Protein AF-A0A6G0U0J3-F1 (afdb_monomer)

Radius of gyration: 46.32 Å; Cα contacts (8 Å, |Δi|>4): 118; chains: 1; bounding box: 105×73×141 Å

Solvent-accessible surface area (backbone atoms only — not comparable to full-atom values): 22541 Å² total; per-residue (Å²): 140,78,89,81,88,86,87,84,87,83,84,86,85,82,89,85,90,82,85,86,84,88,80,85,87,85,86,87,84,91,86,87,91,78,81,90,76,90,82,83,84,81,92,82,80,89,80,92,79,91,78,83,87,82,86,77,84,84,79,85,79,87,84,87,83,87,88,89,84,92,78,94,76,87,89,78,84,74,81,88,76,68,45,64,87,76,46,67,78,69,83,52,67,70,66,53,54,67,34,65,74,31,44,53,48,52,54,51,48,52,55,51,51,54,52,49,53,57,52,49,53,52,51,55,47,54,65,52,52,56,48,55,56,51,52,54,52,50,54,55,55,53,52,52,56,53,54,60,66,72,68,69,81,78,90,78,94,78,86,87,85,84,87,84,84,80,87,86,80,84,85,80,85,79,86,78,94,82,71,99,63,86,79,71,57,70,70,56,53,50,51,54,43,51,55,49,48,52,49,54,50,54,50,46,57,51,49,52,58,44,49,56,52,35,52,53,45,39,51,51,53,46,55,52,50,54,52,50,47,57,52,46,52,51,52,34,48,56,50,53,51,51,52,51,54,48,51,52,52,51,51,51,55,52,51,57,61,47,48,69,74,76,51,84,54,69,68,60,52,54,50,50,54,50,52,54,51,53,51,49,51,53,52,54,50,53,50,52,54,53,50,50,54,50,49,51,55,48,48,54,54,35,52,50,47,47,48,54,49,53,51,52,50,53,50,52,52,53,50,56,49,52,51,51,52,53,53,49,53,53,51,49,52,35,45,73,72,66,54,61,86,70,93,72,87,79,86,87,132

Organism: Aphis glycines (NCBI:txid307491)

pLDDT: mean 73.27, std 25.5, range [30.73, 98.56]

Structure (mmCIF, N/CA/C/O backbone):
data_AF-A0A6G0U0J3-F1
#
_entry.id   AF-A0A6G0U0J3-F1
#
loop_
_atom_site.group_PDB
_atom_site.id
_atom_site.type_symbol
_atom_site.label_atom_id
_atom_site.label_alt_id
_atom_site.label_comp_id
_atom_site.label_asym_id
_atom_site.label_entity_id
_atom_site.label_seq_id
_atom_site.pdbx_PDB_ins_code
_atom_site.Cartn_x
_atom_site.Cartn_y
_atom_site.Cartn_z
_atom_site.occupancy
_atom_site.B_iso_or_equiv
_atom_site.auth_seq_id
_atom_site.auth_comp_id
_atom_site.auth_asym_id
_atom_site.auth_atom_id
_atom_site.pdbx_PDB_model_num
ATOM 1 N N . MET A 1 1 ? 0.874 44.570 34.400 1.00 39.44 1 MET A N 1
ATOM 2 C CA . MET A 1 1 ? 1.462 44.319 35.734 1.00 39.44 1 MET A CA 1
ATOM 3 C C . MET A 1 1 ? 1.464 42.808 35.914 1.00 39.44 1 MET A C 1
ATOM 5 O O . MET A 1 1 ? 0.390 42.245 35.858 1.00 39.44 1 MET A O 1
ATOM 9 N N . THR A 1 2 ? 2.557 42.057 35.974 1.00 42.59 2 THR A N 1
ATOM 10 C CA . THR A 1 2 ? 3.970 42.364 36.210 1.00 42.59 2 THR A CA 1
ATOM 11 C C . THR A 1 2 ? 4.769 41.174 35.663 1.00 42.59 2 THR A C 1
ATOM 13 O O . THR A 1 2 ? 4.323 40.034 35.765 1.00 42.59 2 THR A O 1
ATOM 16 N N . CYS A 1 3 ? 5.915 41.454 35.046 1.00 38.09 3 CYS A N 1
ATOM 17 C CA . CYS A 1 3 ? 6.905 40.480 34.597 1.00 38.09 3 CYS A CA 1
ATOM 18 C C . CYS A 1 3 ? 7.429 39.612 35.750 1.00 38.09 3 CYS A C 1
ATOM 20 O O . CYS A 1 3 ? 7.622 40.135 36.843 1.00 38.09 3 CYS A O 1
ATOM 22 N N . MET A 1 4 ? 7.827 38.371 35.459 1.00 52.88 4 MET A N 1
ATOM 23 C CA . MET A 1 4 ? 9.082 37.817 35.982 1.00 52.88 4 MET A CA 1
ATOM 24 C C . MET A 1 4 ? 9.693 36.836 34.975 1.00 52.88 4 MET A C 1
ATOM 26 O O . MET A 1 4 ? 9.213 35.727 34.767 1.00 52.88 4 MET A O 1
ATOM 30 N N . LEU A 1 5 ? 10.767 37.317 34.350 1.00 52.25 5 LEU A N 1
ATOM 31 C CA . LEU A 1 5 ? 11.879 36.533 33.828 1.00 52.25 5 LEU A CA 1
ATOM 32 C C . LEU A 1 5 ? 12.616 35.894 35.007 1.00 52.25 5 LEU A C 1
ATOM 34 O O . LEU A 1 5 ? 12.880 36.596 35.981 1.00 52.25 5 LEU A O 1
ATOM 38 N N . LEU A 1 6 ? 13.049 34.641 34.870 1.00 52.84 6 LEU A N 1
ATOM 39 C CA . LEU A 1 6 ? 14.284 34.180 35.496 1.00 52.84 6 LEU A CA 1
ATOM 40 C C . LEU A 1 6 ? 15.004 33.194 34.572 1.00 52.84 6 LEU A C 1
ATOM 42 O O . LEU A 1 6 ? 14.439 32.232 34.059 1.00 52.84 6 LEU A O 1
ATOM 46 N N . ILE A 1 7 ? 16.255 33.563 34.341 1.00 45.53 7 ILE A N 1
ATOM 47 C CA . ILE A 1 7 ? 17.321 32.926 33.582 1.00 45.53 7 ILE A CA 1
ATOM 48 C C . ILE A 1 7 ? 18.012 31.936 34.517 1.00 45.53 7 ILE A C 1
ATOM 50 O O . ILE A 1 7 ? 18.342 32.339 35.625 1.00 45.53 7 ILE A O 1
ATOM 54 N N . GLU A 1 8 ? 18.358 30.736 34.048 1.00 46.38 8 GLU A N 1
ATOM 55 C CA . GLU A 1 8 ? 19.597 30.078 34.481 1.00 46.38 8 GLU A CA 1
ATOM 56 C C . GLU A 1 8 ? 20.259 29.353 33.305 1.00 46.38 8 GLU A C 1
ATOM 58 O O . GLU A 1 8 ? 19.682 28.487 32.647 1.00 46.38 8 GLU A O 1
ATOM 63 N N . ALA A 1 9 ? 21.495 29.768 33.039 1.00 45.19 9 ALA A N 1
ATOM 64 C CA . ALA A 1 9 ? 22.464 29.093 32.200 1.00 45.19 9 ALA A CA 1
ATOM 65 C C . ALA A 1 9 ? 23.291 28.148 33.079 1.00 45.19 9 ALA A C 1
ATOM 67 O O . ALA A 1 9 ? 23.678 28.535 34.180 1.00 45.19 9 ALA A O 1
ATOM 68 N N . SER A 1 10 ? 23.640 26.957 32.584 1.00 45.84 10 SER A N 1
ATOM 69 C CA . SER A 1 10 ? 24.745 26.189 33.166 1.00 45.84 10 SER A CA 1
ATOM 70 C C . SER A 1 10 ? 25.399 25.238 32.155 1.00 45.84 10 SER A C 1
ATOM 72 O O . SER A 1 10 ? 24.829 24.228 31.758 1.00 45.84 10 SER A O 1
ATOM 74 N N . VAL A 1 11 ? 26.588 25.663 31.714 1.00 44.28 11 VAL A N 1
ATOM 75 C CA . VAL A 1 11 ? 27.867 24.926 31.694 1.00 44.28 11 VAL A CA 1
ATOM 76 C C . VAL A 1 11 ? 27.933 23.550 30.999 1.00 44.28 11 VAL A C 1
ATOM 78 O O . VAL A 1 11 ? 27.447 22.536 31.486 1.00 44.28 11 VAL A O 1
ATOM 81 N N . ALA A 1 12 ? 28.692 23.524 29.896 1.00 44.22 12 ALA A N 1
ATOM 82 C CA . ALA A 1 12 ? 29.316 22.335 29.304 1.00 44.22 12 ALA A CA 1
ATOM 83 C C . ALA A 1 12 ? 30.500 21.820 30.150 1.00 44.22 12 ALA A C 1
ATOM 85 O O . ALA A 1 12 ? 31.108 22.603 30.882 1.00 44.22 12 ALA A O 1
ATOM 86 N N . PRO A 1 13 ? 30.919 20.550 29.970 1.00 51.84 13 PRO A N 1
ATOM 87 C CA . PRO A 1 13 ? 32.304 20.375 29.510 1.00 51.84 13 PRO A CA 1
ATOM 88 C C . PRO A 1 13 ? 32.586 19.187 28.554 1.00 51.84 13 PRO A C 1
ATOM 90 O O . PRO A 1 13 ? 32.005 18.113 28.662 1.00 51.84 13 PRO A O 1
ATOM 93 N N . ALA A 1 14 ? 33.581 19.446 27.693 1.00 39.50 14 ALA A N 1
ATOM 94 C CA . ALA A 1 14 ? 34.745 18.631 27.298 1.00 39.50 14 ALA A CA 1
ATOM 95 C C . ALA A 1 14 ? 34.615 17.305 26.502 1.00 39.50 14 ALA A C 1
ATOM 97 O O . ALA A 1 14 ? 34.200 16.266 27.005 1.00 39.50 14 ALA A O 1
ATOM 98 N N . GLU A 1 15 ? 35.117 17.398 25.259 1.00 40.31 15 GLU A N 1
ATOM 99 C CA . GLU A 1 15 ? 36.107 16.553 24.553 1.00 40.31 15 GLU A CA 1
ATOM 100 C C . GLU A 1 15 ? 36.309 15.074 24.930 1.00 40.31 15 GLU A C 1
ATOM 102 O O . GLU A 1 15 ? 36.690 14.780 26.060 1.00 40.31 15 GLU A O 1
ATOM 107 N N . ARG A 1 16 ? 36.295 14.195 23.901 1.00 42.50 16 ARG A N 1
ATOM 108 C CA . ARG A 1 16 ? 37.384 13.230 23.603 1.00 42.50 16 ARG A CA 1
ATOM 109 C C . ARG A 1 16 ? 37.490 12.865 22.109 1.00 42.50 16 ARG A C 1
ATOM 111 O O . ARG A 1 16 ? 36.510 12.473 21.485 1.00 42.50 16 ARG A O 1
ATOM 118 N N . ASP A 1 17 ? 38.731 12.941 21.627 1.00 39.91 17 ASP A N 1
ATOM 119 C CA . ASP A 1 17 ? 39.444 12.047 20.700 1.00 39.91 17 ASP A CA 1
ATOM 120 C C . ASP A 1 17 ? 38.872 11.713 19.310 1.00 39.91 17 ASP A C 1
ATOM 122 O O . ASP A 1 17 ? 38.152 10.732 19.118 1.00 39.91 17 ASP A O 1
ATOM 126 N N . VAL A 1 18 ? 39.403 12.397 18.286 1.00 48.75 18 VAL A N 1
ATOM 127 C CA . VAL A 1 18 ? 39.512 11.853 16.922 1.00 48.75 18 VAL A CA 1
ATOM 128 C C . VAL A 1 18 ? 40.955 11.998 16.428 1.00 48.75 18 VAL A C 1
ATOM 130 O O . VAL A 1 18 ? 41.495 13.097 16.326 1.00 48.75 18 VAL A O 1
ATOM 133 N N . LYS A 1 19 ? 41.582 10.857 16.121 1.00 52.59 19 LYS A N 1
ATOM 134 C CA . LYS A 1 19 ? 42.930 10.744 15.541 1.00 52.59 19 LYS A CA 1
ATOM 135 C C . LYS A 1 19 ? 42.944 11.224 14.078 1.00 52.59 19 LYS A C 1
ATOM 137 O O . LYS A 1 19 ? 42.036 10.853 13.333 1.00 52.59 19 LYS A O 1
ATOM 142 N N . PRO A 1 20 ? 43.987 11.938 13.619 1.00 47.78 20 PRO A N 1
ATOM 143 C CA . PRO A 1 20 ? 44.149 12.281 12.211 1.00 47.78 20 PRO A CA 1
ATOM 144 C C . PRO A 1 20 ? 44.863 11.156 11.445 1.00 47.78 20 PRO A C 1
ATOM 146 O O . PRO A 1 20 ? 45.907 10.662 11.873 1.00 47.78 20 PRO A O 1
ATOM 149 N N . VAL A 1 21 ? 44.319 10.771 10.287 1.00 50.88 21 VAL A N 1
ATOM 150 C CA . VAL A 1 21 ? 45.025 9.956 9.288 1.00 50.88 21 VAL A CA 1
ATOM 151 C C . VAL A 1 21 ? 45.594 10.884 8.221 1.00 50.88 21 VAL A C 1
ATOM 153 O O . VAL A 1 21 ? 44.878 11.598 7.523 1.00 50.88 21 VAL A O 1
ATOM 156 N N . THR A 1 22 ? 46.915 10.854 8.135 1.00 44.09 22 THR A N 1
ATOM 157 C CA . THR A 1 22 ? 47.798 11.501 7.170 1.00 44.09 22 THR A CA 1
ATOM 158 C C . THR A 1 22 ? 47.533 11.022 5.740 1.00 44.09 22 THR A C 1
ATOM 160 O O . THR A 1 22 ? 47.532 9.822 5.469 1.00 44.09 22 THR A O 1
ATOM 163 N N . ARG A 1 23 ? 47.411 11.955 4.785 1.00 50.28 23 ARG A N 1
ATOM 164 C CA . ARG A 1 23 ? 47.631 11.671 3.359 1.00 50.28 23 ARG A CA 1
ATOM 165 C C . ARG A 1 23 ? 48.552 12.730 2.760 1.00 50.28 23 ARG A C 1
ATOM 167 O O . ARG A 1 23 ? 48.227 13.913 2.742 1.00 50.28 23 ARG A O 1
ATOM 174 N N . HIS A 1 24 ? 49.714 12.266 2.311 1.00 43.03 24 HIS A N 1
ATOM 175 C CA . HIS A 1 24 ? 50.737 13.053 1.638 1.00 43.03 24 HIS A CA 1
ATOM 176 C C . HIS A 1 24 ? 50.342 13.458 0.210 1.00 43.03 24 HIS A C 1
ATOM 178 O O . HIS A 1 24 ? 49.531 12.814 -0.456 1.00 43.03 24 HIS A O 1
ATOM 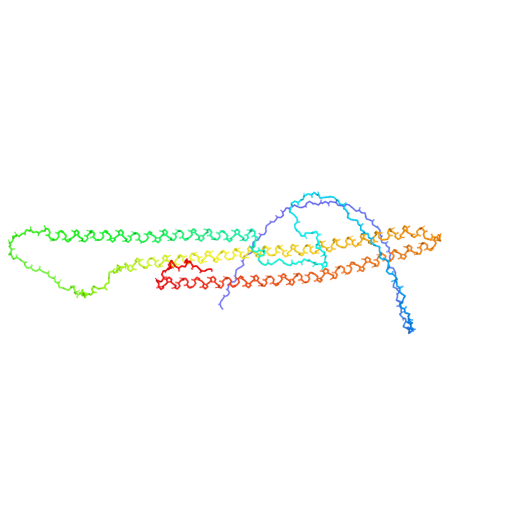184 N N . GLN A 1 25 ? 50.978 14.560 -0.183 1.00 43.41 25 GLN A N 1
ATOM 185 C CA . GLN A 1 25 ? 50.916 15.363 -1.401 1.00 43.41 25 GLN A CA 1
ATOM 186 C C . GLN A 1 25 ? 51.343 14.638 -2.689 1.00 43.41 25 GLN A C 1
ATOM 188 O O . GLN A 1 25 ? 52.062 13.645 -2.639 1.00 43.41 25 GLN A O 1
ATOM 193 N N . THR A 1 26 ? 50.951 15.216 -3.831 1.00 43.69 26 THR A N 1
ATOM 194 C CA . THR A 1 26 ? 51.713 15.415 -5.096 1.00 43.69 26 THR A CA 1
ATOM 195 C C . THR A 1 26 ? 50.755 16.164 -6.049 1.00 43.69 26 THR A C 1
ATOM 197 O O . THR A 1 26 ? 49.705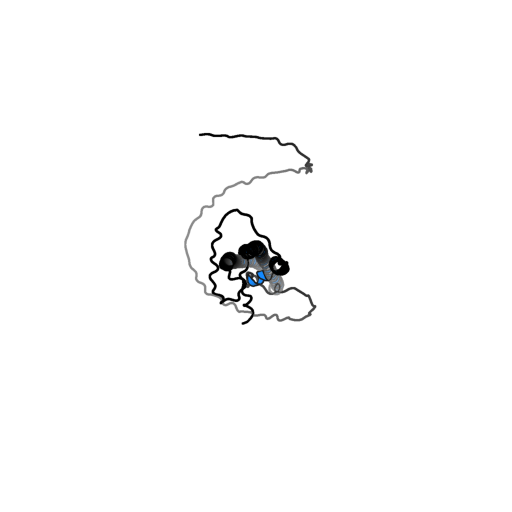 15.635 -6.388 1.00 43.69 26 THR A O 1
ATOM 200 N N . SER A 1 27 ? 50.807 17.493 -6.205 1.00 42.88 27 SER A N 1
ATOM 201 C CA . SER A 1 27 ? 51.762 18.378 -6.909 1.00 42.88 27 SER A CA 1
ATOM 202 C C . SER A 1 27 ? 51.573 18.472 -8.443 1.00 42.88 27 SER A C 1
ATOM 204 O O . SER A 1 27 ? 52.026 17.587 -9.164 1.00 42.88 27 SER A O 1
ATOM 206 N N . CYS A 1 28 ? 51.048 19.641 -8.865 1.00 40.88 28 CYS A N 1
ATOM 207 C CA . CYS A 1 28 ? 51.363 20.439 -10.078 1.00 40.88 28 CYS A CA 1
ATOM 208 C C . CYS A 1 28 ? 50.769 20.040 -11.460 1.00 40.88 28 CYS A C 1
ATOM 210 O O . CYS A 1 28 ? 50.508 18.863 -11.685 1.00 40.88 28 CYS A O 1
ATOM 212 N N . PRO A 1 29 ? 50.740 20.955 -12.466 1.00 55.78 29 PRO A N 1
ATOM 213 C CA . PRO A 1 29 ? 50.325 22.375 -12.456 1.00 55.78 29 PRO A CA 1
ATOM 214 C C . PRO A 1 29 ? 49.467 22.800 -13.694 1.00 55.78 29 PRO A C 1
ATOM 216 O O . PRO A 1 29 ? 49.167 22.000 -14.576 1.00 55.78 29 PRO A O 1
ATOM 219 N N . ASP A 1 30 ? 49.099 24.089 -13.717 1.00 41.97 30 ASP A N 1
ATOM 220 C CA . ASP A 1 30 ? 48.285 24.865 -14.676 1.00 41.97 30 ASP A CA 1
ATOM 221 C C . ASP A 1 30 ? 48.677 24.835 -16.170 1.00 41.97 30 ASP A C 1
ATOM 223 O O . ASP A 1 30 ? 49.854 24.738 -16.509 1.00 41.97 30 ASP A O 1
ATOM 227 N N . LEU A 1 31 ? 47.688 25.089 -17.051 1.00 41.34 31 LEU A N 1
ATOM 228 C CA . LEU A 1 31 ? 47.822 25.790 -18.349 1.00 41.34 31 LEU A CA 1
ATOM 229 C C . LEU A 1 31 ? 46.456 26.392 -18.800 1.00 41.34 31 LEU A C 1
ATOM 231 O O . LEU A 1 31 ? 45.401 25.935 -18.357 1.00 41.34 31 LEU A O 1
ATOM 235 N N . PRO A 1 32 ? 46.456 27.444 -19.647 1.00 50.94 32 PRO A N 1
ATOM 236 C CA . PRO A 1 32 ? 45.438 28.492 -19.678 1.00 50.94 32 PRO A CA 1
ATOM 237 C C . PRO A 1 32 ? 44.317 28.247 -20.697 1.00 50.94 32 PRO A C 1
ATOM 239 O O . PRO A 1 32 ? 44.550 27.772 -21.806 1.00 50.94 32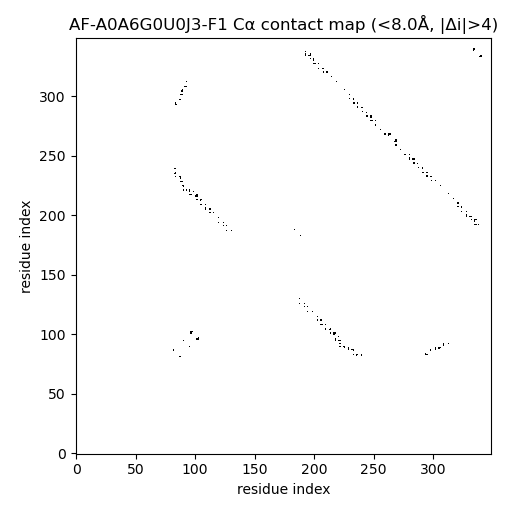 PRO A O 1
ATOM 242 N N . THR A 1 33 ? 43.098 28.679 -20.361 1.00 43.72 33 THR A N 1
ATOM 243 C CA . THR A 1 33 ? 41.993 28.800 -21.326 1.00 43.72 33 THR A CA 1
ATOM 244 C C . THR A 1 33 ? 41.938 30.233 -21.842 1.00 43.72 33 THR A C 1
ATOM 246 O O . THR A 1 33 ? 41.493 31.144 -21.147 1.00 43.72 33 THR A O 1
ATOM 249 N N . GLY A 1 34 ? 42.436 30.427 -23.061 1.00 37.19 34 GLY A N 1
ATOM 250 C CA . GLY A 1 34 ? 42.275 31.653 -23.828 1.00 37.19 34 GLY A CA 1
ATOM 251 C C . GLY A 1 34 ? 41.115 31.565 -24.822 1.00 37.19 34 GLY A C 1
ATOM 252 O O . GLY A 1 34 ? 40.791 30.493 -25.322 1.00 37.19 34 GLY A O 1
ATOM 253 N N . HIS A 1 35 ? 40.612 32.752 -25.159 1.00 42.53 35 HIS A N 1
ATOM 254 C CA . HIS A 1 35 ? 39.861 33.122 -26.362 1.00 42.53 35 HIS A CA 1
ATOM 255 C C . HIS A 1 35 ? 38.353 32.844 -26.386 1.00 42.53 35 HIS A C 1
ATOM 257 O O . HIS A 1 35 ? 37.848 31.821 -26.839 1.00 42.53 35 HIS A O 1
ATOM 263 N N . GLN A 1 36 ? 37.645 33.902 -25.981 1.00 43.00 36 GLN A N 1
ATOM 264 C CA . GLN A 1 36 ? 36.349 34.296 -26.511 1.00 43.00 36 GLN A CA 1
ATOM 265 C C . GLN A 1 36 ? 36.418 34.386 -28.043 1.00 43.00 36 GLN A C 1
ATOM 267 O O . GLN A 1 36 ? 37.306 35.045 -28.581 1.00 43.00 36 GLN A O 1
ATOM 272 N N . MET A 1 37 ? 35.448 33.789 -28.730 1.00 40.31 37 MET A N 1
ATOM 273 C CA . MET A 1 37 ? 35.070 34.182 -30.084 1.00 40.31 37 MET A CA 1
ATOM 274 C C . MET A 1 37 ? 33.547 34.226 -30.151 1.00 40.31 37 MET A C 1
ATOM 276 O O . MET A 1 37 ? 32.866 33.207 -30.046 1.00 40.31 37 MET A O 1
ATOM 280 N N . ALA A 1 38 ? 33.033 35.444 -30.289 1.00 43.22 38 ALA A N 1
ATOM 281 C CA . ALA A 1 38 ? 31.659 35.721 -30.653 1.00 43.22 38 ALA A CA 1
ATOM 282 C C . ALA A 1 38 ? 31.418 35.225 -32.085 1.00 43.22 38 ALA A C 1
ATOM 284 O O . ALA A 1 38 ? 32.140 35.610 -33.005 1.00 43.22 38 ALA A O 1
ATOM 285 N N . VAL A 1 39 ? 30.405 34.379 -32.276 1.00 41.12 39 VAL A N 1
ATOM 286 C CA . VAL A 1 39 ? 29.930 33.990 -33.608 1.00 41.12 39 VAL A CA 1
ATOM 287 C C . VAL A 1 39 ? 28.572 34.633 -33.838 1.00 41.12 39 VAL A C 1
ATOM 289 O O . VAL A 1 39 ? 27.561 34.271 -33.239 1.00 41.12 39 VAL A O 1
ATOM 292 N N . THR A 1 40 ? 28.601 35.627 -34.714 1.00 39.44 40 THR A N 1
ATOM 293 C CA . THR A 1 40 ? 27.470 36.351 -35.281 1.00 39.44 40 THR A CA 1
ATOM 294 C C . THR A 1 40 ? 26.660 35.426 -36.195 1.00 39.44 40 THR A C 1
ATOM 296 O O . THR A 1 40 ? 27.203 34.806 -37.107 1.00 39.44 40 THR A O 1
ATOM 299 N N . LEU A 1 41 ? 25.349 35.354 -35.961 1.00 46.28 41 LEU A N 1
ATOM 300 C CA . LEU A 1 41 ? 24.368 34.745 -36.864 1.00 46.28 41 LEU A CA 1
ATOM 301 C C . LEU A 1 41 ? 24.202 35.589 -38.136 1.00 46.28 41 LEU A C 1
ATOM 303 O O . LEU A 1 41 ? 24.153 36.817 -38.046 1.00 46.28 41 LEU A O 1
ATOM 307 N N . PRO A 1 42 ? 23.933 34.947 -39.282 1.00 51.50 42 PRO A N 1
ATOM 308 C CA . PRO A 1 42 ? 22.992 35.525 -40.229 1.00 51.50 42 PRO A CA 1
ATOM 309 C C . PRO A 1 42 ? 21.815 34.589 -40.519 1.00 51.50 42 PRO A C 1
ATOM 311 O O . PRO A 1 42 ? 21.958 33.391 -40.760 1.00 51.50 42 PRO A O 1
ATOM 314 N N . ALA A 1 43 ? 20.630 35.194 -40.527 1.00 44.12 43 ALA A N 1
ATOM 315 C CA . ALA A 1 43 ? 19.398 34.616 -41.029 1.00 44.12 43 ALA A CA 1
ATOM 316 C C . ALA A 1 43 ? 19.376 34.652 -42.565 1.00 44.12 43 ALA A C 1
ATOM 318 O O . ALA A 1 43 ? 19.640 35.693 -43.171 1.00 44.12 43 ALA A O 1
ATOM 319 N N . SER A 1 44 ? 18.978 33.552 -43.207 1.00 44.03 44 SER A N 1
ATOM 320 C CA . SER A 1 44 ? 18.331 33.637 -44.516 1.00 44.03 44 SER A CA 1
ATOM 321 C C . SER A 1 44 ? 17.492 32.418 -44.879 1.00 44.03 44 SER A C 1
ATOM 323 O O . SER A 1 44 ? 17.676 31.308 -44.394 1.00 44.03 44 SER A O 1
ATOM 325 N N . HIS A 1 45 ? 16.509 32.731 -45.710 1.00 39.78 45 HIS A N 1
ATOM 326 C CA . HIS A 1 45 ? 15.255 32.057 -45.995 1.00 39.78 45 HIS A CA 1
ATOM 327 C C . HIS A 1 45 ? 15.308 30.795 -46.874 1.00 39.78 45 HIS A C 1
ATOM 329 O O . HIS A 1 45 ? 16.135 30.702 -47.770 1.00 39.78 45 HIS A O 1
ATOM 335 N N . ARG A 1 46 ? 14.235 29.986 -46.715 1.00 37.78 46 ARG A N 1
ATOM 336 C CA . ARG A 1 46 ? 13.491 29.166 -47.712 1.00 37.78 46 ARG A CA 1
ATOM 337 C C . ARG A 1 46 ? 14.303 28.083 -48.462 1.00 37.78 46 ARG A C 1
ATOM 339 O O . ARG A 1 46 ? 15.321 28.354 -49.070 1.00 37.78 46 ARG A O 1
ATOM 346 N N . LYS A 1 47 ? 13.822 26.843 -48.588 1.00 44.22 47 LYS A N 1
ATOM 347 C CA . LYS A 1 47 ? 12.630 26.442 -49.363 1.00 44.22 47 LYS A CA 1
ATOM 348 C C . LYS A 1 47 ? 12.185 25.020 -48.990 1.00 44.22 47 LYS A C 1
ATOM 350 O O . LYS A 1 47 ? 13.010 24.156 -48.721 1.00 44.22 47 LYS A O 1
ATOM 355 N N . SER A 1 48 ? 10.875 24.807 -49.050 1.00 45.28 48 SER A N 1
ATOM 356 C CA . SER A 1 48 ? 10.186 23.524 -48.945 1.00 45.28 48 SER A CA 1
ATOM 357 C C . SER A 1 48 ? 10.614 22.551 -50.045 1.00 45.28 48 SER A C 1
ATOM 359 O O . SER A 1 48 ? 10.611 22.924 -51.218 1.00 45.28 48 SER A O 1
ATOM 361 N N . VAL A 1 49 ? 10.884 21.298 -49.674 1.00 38.25 49 VAL A N 1
ATOM 362 C CA . VAL A 1 49 ? 10.844 20.149 -50.587 1.00 38.25 49 VAL A CA 1
ATOM 363 C C . VAL A 1 49 ? 10.090 19.019 -49.893 1.00 38.25 49 VAL A C 1
ATOM 365 O O . VAL A 1 49 ? 10.529 18.461 -48.892 1.00 38.25 49 VAL A O 1
ATOM 368 N N . THR A 1 50 ? 8.914 18.739 -50.436 1.00 42.69 50 THR A N 1
ATOM 369 C CA . THR A 1 50 ? 8.075 17.566 -50.207 1.00 42.69 50 THR A CA 1
ATOM 370 C C . THR A 1 50 ? 8.743 16.339 -50.829 1.00 42.69 50 THR A C 1
ATOM 372 O O . THR A 1 50 ? 9.055 16.361 -52.018 1.00 42.69 50 THR A O 1
ATOM 375 N N . VAL A 1 51 ? 8.913 15.254 -50.067 1.00 41.94 51 VAL A N 1
ATOM 376 C CA . VAL A 1 51 ? 9.193 13.917 -50.618 1.00 41.94 51 VAL A CA 1
ATOM 377 C C . VAL A 1 51 ? 8.303 12.897 -49.908 1.00 41.94 51 VAL A C 1
ATOM 379 O O . VAL A 1 51 ? 8.245 12.848 -48.682 1.00 41.94 51 VAL A O 1
ATOM 382 N N . ASN A 1 52 ? 7.573 12.138 -50.721 1.00 41.00 52 ASN A N 1
ATOM 383 C CA . ASN A 1 52 ? 6.605 11.110 -50.345 1.00 41.00 52 ASN A CA 1
ATOM 384 C C . ASN A 1 52 ? 7.251 9.870 -49.688 1.00 41.00 52 ASN A C 1
ATOM 386 O O . ASN A 1 52 ? 8.444 9.622 -49.875 1.00 41.00 52 ASN A O 1
ATOM 390 N N . PRO A 1 53 ? 6.459 9.068 -48.947 1.00 46.47 53 PRO A N 1
ATOM 391 C CA . PRO A 1 53 ? 6.957 7.983 -48.107 1.00 46.47 53 PRO A CA 1
ATOM 392 C C . PRO A 1 53 ? 7.322 6.727 -48.911 1.00 46.47 53 PRO A C 1
ATOM 394 O O . PRO A 1 53 ? 6.508 6.191 -49.664 1.00 46.47 53 PRO A O 1
ATOM 397 N N . VAL A 1 54 ? 8.538 6.219 -48.696 1.00 37.59 54 VAL A N 1
ATOM 398 C CA . VAL A 1 54 ? 8.951 4.885 -49.145 1.00 37.59 54 VAL A CA 1
ATOM 399 C C . VAL A 1 54 ? 8.480 3.842 -48.134 1.00 37.59 54 VAL A C 1
ATOM 401 O O . VAL A 1 54 ? 8.861 3.836 -46.964 1.00 37.59 54 VAL A O 1
ATOM 404 N N . SER A 1 55 ? 7.625 2.965 -48.651 1.00 43.19 55 SER A N 1
ATOM 405 C CA . SER A 1 55 ? 7.179 1.696 -48.090 1.00 43.19 55 SER A CA 1
ATOM 406 C C . SER A 1 55 ? 8.358 0.873 -47.560 1.00 43.19 55 SER A C 1
ATOM 408 O O . SER A 1 55 ? 9.320 0.625 -48.285 1.00 43.19 55 SER A O 1
ATOM 410 N N . THR A 1 56 ? 8.284 0.443 -46.299 1.00 39.25 56 THR A N 1
ATOM 411 C CA . THR A 1 56 ? 9.203 -0.555 -45.742 1.00 39.25 56 THR A CA 1
ATOM 412 C C . THR A 1 56 ? 8.396 -1.801 -45.408 1.00 39.25 56 THR A C 1
ATOM 414 O O . THR A 1 56 ? 7.491 -1.753 -44.582 1.00 39.25 56 THR A O 1
ATOM 417 N 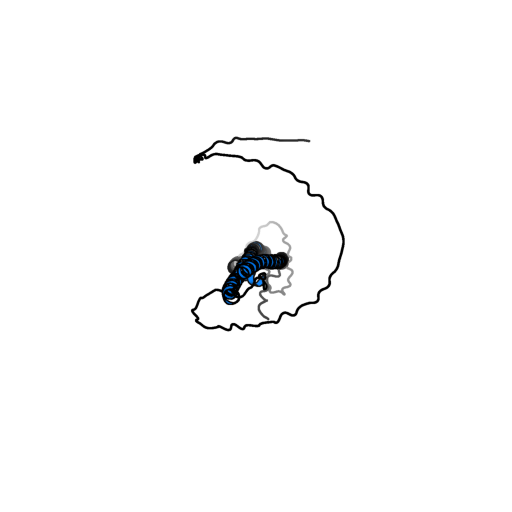N . MET A 1 57 ? 8.714 -2.885 -46.116 1.00 37.97 57 MET A N 1
ATOM 418 C CA . MET A 1 57 ? 8.204 -4.238 -45.916 1.00 37.97 57 MET A CA 1
ATOM 419 C C . MET A 1 57 ? 8.477 -4.742 -44.496 1.00 37.97 57 MET A C 1
ATOM 421 O O . MET A 1 57 ? 9.622 -4.737 -44.038 1.00 37.97 57 MET A O 1
ATOM 425 N N . ASP A 1 58 ? 7.434 -5.274 -43.867 1.00 30.73 58 ASP A N 1
ATOM 426 C CA . ASP A 1 58 ? 7.512 -6.094 -42.666 1.00 30.73 58 ASP A CA 1
ATOM 427 C C . ASP A 1 58 ? 8.114 -7.468 -43.004 1.00 30.73 58 ASP A C 1
ATOM 429 O O . ASP A 1 58 ? 7.512 -8.271 -43.717 1.00 30.73 58 ASP A O 1
ATOM 433 N N . TYR A 1 59 ? 9.297 -7.765 -42.464 1.00 33.38 59 TYR A N 1
ATOM 434 C CA . TYR A 1 59 ? 9.789 -9.137 -42.343 1.00 33.38 59 TYR A CA 1
ATOM 435 C C . TYR A 1 59 ? 9.523 -9.622 -40.919 1.00 33.38 59 TYR A C 1
ATOM 437 O O . TYR A 1 59 ? 10.258 -9.308 -39.983 1.00 33.38 59 TYR A O 1
ATOM 445 N N . SER A 1 60 ? 8.445 -10.389 -40.777 1.00 33.97 60 SER A N 1
ATOM 446 C CA . SER A 1 60 ? 8.114 -11.138 -39.570 1.00 33.97 60 SER A CA 1
ATOM 447 C C . SER A 1 60 ? 8.946 -12.423 -39.548 1.00 33.97 60 SER A C 1
ATOM 449 O O . SER A 1 60 ? 8.752 -13.307 -40.382 1.00 33.97 60 SER A O 1
ATOM 451 N N . VAL A 1 61 ? 9.903 -12.516 -38.623 1.00 34.97 61 VAL A N 1
ATOM 452 C CA . VAL A 1 61 ? 10.604 -13.767 -38.309 1.00 34.97 61 VAL A CA 1
ATOM 453 C C . VAL A 1 61 ? 10.071 -14.257 -36.970 1.00 34.97 61 VAL A C 1
ATOM 455 O O . VAL A 1 61 ? 10.324 -13.657 -35.927 1.00 34.97 61 VAL A O 1
ATOM 458 N N . ASN A 1 62 ? 9.286 -15.329 -37.044 1.00 33.62 62 ASN A N 1
ATOM 459 C CA . ASN A 1 62 ? 8.862 -16.134 -35.908 1.00 33.62 62 ASN A CA 1
ATOM 460 C C . ASN A 1 62 ? 10.082 -16.865 -35.332 1.00 33.62 62 ASN A C 1
ATOM 462 O O . ASN A 1 62 ? 10.699 -17.649 -36.048 1.00 33.62 62 ASN A O 1
ATOM 466 N N . ASP A 1 63 ? 10.375 -16.662 -34.050 1.00 32.91 63 ASP A N 1
ATOM 467 C CA . ASP A 1 63 ? 11.229 -17.561 -33.270 1.00 32.91 63 ASP A CA 1
ATOM 468 C C . ASP A 1 63 ? 10.383 -18.184 -32.155 1.00 32.91 63 ASP A C 1
ATOM 470 O O . ASP A 1 63 ? 10.119 -17.587 -31.109 1.00 32.91 63 ASP A O 1
ATOM 474 N N . ASP A 1 64 ? 9.919 -19.397 -32.445 1.00 36.75 64 ASP A N 1
ATOM 475 C CA . ASP A 1 64 ? 9.266 -20.328 -31.536 1.00 36.75 64 ASP A CA 1
ATOM 476 C C . ASP A 1 64 ? 10.334 -21.273 -30.974 1.00 36.75 64 ASP A C 1
ATOM 478 O O . ASP A 1 64 ? 10.861 -22.112 -31.699 1.00 36.75 64 ASP A O 1
ATOM 482 N N . PHE A 1 65 ? 10.675 -21.139 -29.690 1.00 35.12 65 PHE A N 1
ATOM 483 C CA . PHE A 1 65 ? 11.382 -22.188 -28.952 1.00 35.12 65 PHE A CA 1
ATOM 484 C C . PHE A 1 65 ? 10.957 -22.203 -27.480 1.00 35.12 65 PHE A C 1
ATOM 486 O O . PHE A 1 65 ? 11.531 -21.546 -26.612 1.00 35.12 65 PHE A O 1
ATOM 493 N N . SER A 1 66 ? 9.953 -23.031 -27.195 1.00 40.22 66 SER A N 1
ATOM 494 C CA . SER A 1 66 ? 9.715 -23.618 -25.874 1.00 40.22 66 SER A CA 1
ATOM 495 C C . SER A 1 66 ? 10.283 -25.039 -25.816 1.00 40.22 66 SER A C 1
ATOM 497 O O . SER A 1 66 ? 9.902 -25.861 -26.648 1.00 40.22 66 SER A O 1
ATOM 499 N N . LYS A 1 67 ? 11.093 -25.358 -24.785 1.00 40.28 67 LYS A N 1
ATOM 500 C CA . LYS A 1 67 ? 10.884 -26.502 -23.852 1.00 40.28 67 LYS A CA 1
ATOM 501 C C . LYS A 1 67 ? 12.058 -26.767 -22.881 1.00 40.28 67 LYS A C 1
ATOM 503 O O . LYS A 1 67 ? 13.162 -27.084 -23.306 1.00 40.28 67 LYS A O 1
ATOM 508 N N . GLY A 1 68 ? 11.718 -26.817 -21.581 1.00 31.42 68 GLY A N 1
ATOM 509 C CA . GLY A 1 68 ? 12.302 -27.706 -20.550 1.00 31.42 68 GLY A CA 1
ATOM 510 C C . GLY A 1 68 ? 12.994 -27.030 -19.344 1.00 31.42 68 GLY A C 1
ATOM 511 O O . GLY A 1 68 ? 13.522 -25.936 -19.504 1.00 31.42 68 GLY A O 1
ATOM 512 N N . PRO A 1 69 ? 13.111 -27.689 -18.164 1.00 44.50 69 PRO A N 1
ATOM 513 C CA . PRO A 1 69 ? 12.135 -28.499 -17.422 1.00 44.50 69 PRO A CA 1
ATOM 514 C C . PRO A 1 69 ? 11.813 -27.920 -16.015 1.00 44.50 69 PRO A C 1
ATOM 516 O O . PRO A 1 69 ? 12.526 -27.086 -15.464 1.00 44.50 69 PRO A O 1
ATOM 519 N N . LYS A 1 70 ? 10.706 -28.394 -15.422 1.00 45.75 70 LYS A N 1
ATOM 520 C CA . LYS A 1 70 ? 10.158 -27.981 -14.116 1.00 45.75 70 LYS A CA 1
ATOM 521 C C . LYS A 1 70 ? 10.943 -28.576 -12.938 1.00 45.75 70 LYS A C 1
ATOM 523 O O . LYS A 1 70 ? 11.036 -29.795 -12.838 1.00 45.75 70 LYS A O 1
ATOM 528 N N . VAL A 1 71 ? 11.354 -27.736 -11.982 1.00 36.44 71 VAL A N 1
ATOM 529 C CA . VAL A 1 71 ? 11.647 -28.139 -10.592 1.00 36.44 71 VAL A CA 1
ATOM 530 C C . VAL A 1 71 ? 11.004 -27.137 -9.629 1.00 36.44 71 VAL A C 1
ATOM 532 O O . VAL A 1 71 ? 11.009 -25.931 -9.858 1.00 36.44 71 VAL A O 1
ATOM 535 N N . ALA A 1 72 ? 10.381 -27.678 -8.585 1.00 42.66 72 ALA A N 1
ATOM 536 C CA . ALA A 1 72 ? 9.521 -27.000 -7.628 1.00 42.66 72 ALA A CA 1
ATOM 537 C C . ALA A 1 72 ? 10.244 -25.951 -6.765 1.00 42.66 72 ALA A C 1
ATOM 539 O O . ALA A 1 72 ? 11.255 -26.254 -6.134 1.00 42.66 72 ALA A O 1
ATOM 540 N N . GLN A 1 73 ? 9.641 -24.766 -6.621 1.00 39.56 73 GLN A N 1
ATOM 541 C CA . GLN A 1 73 ? 9.904 -23.863 -5.501 1.00 39.56 73 GLN A CA 1
ATOM 542 C C . GLN A 1 73 ? 8.594 -23.349 -4.903 1.00 39.56 73 GLN A C 1
ATOM 544 O O . GLN A 1 73 ? 7.709 -22.841 -5.588 1.00 39.56 73 GLN A O 1
ATOM 549 N N . ARG A 1 74 ? 8.478 -23.547 -3.589 1.00 44.75 74 ARG A N 1
ATOM 550 C CA . ARG A 1 74 ? 7.394 -23.058 -2.742 1.00 44.75 74 ARG A CA 1
ATOM 551 C C . ARG A 1 74 ? 7.571 -21.548 -2.534 1.00 44.75 74 ARG A C 1
ATOM 553 O O . ARG A 1 74 ? 8.666 -21.108 -2.206 1.00 44.75 74 ARG A O 1
ATOM 560 N N . ASN A 1 75 ? 6.463 -20.814 -2.652 1.00 45.16 75 ASN A N 1
ATOM 561 C CA . ASN A 1 75 ? 6.254 -19.411 -2.263 1.00 45.16 75 ASN A CA 1
ATOM 562 C C . ASN A 1 75 ? 7.020 -18.332 -3.052 1.00 45.16 75 ASN A C 1
ATOM 564 O O . ASN A 1 75 ? 7.863 -17.631 -2.500 1.00 45.16 75 ASN A O 1
ATOM 568 N N . LEU A 1 76 ? 6.628 -18.107 -4.310 1.00 44.12 76 LEU A N 1
ATOM 569 C CA . LEU A 1 76 ? 6.849 -16.824 -4.987 1.00 44.12 76 LEU A CA 1
ATOM 570 C C . LEU A 1 76 ? 5.619 -16.462 -5.844 1.00 44.12 76 LEU A C 1
ATOM 572 O O . LEU A 1 76 ? 5.566 -16.833 -7.015 1.00 44.12 76 LEU A O 1
ATOM 576 N N . PRO A 1 77 ? 4.589 -15.796 -5.292 1.00 40.22 77 PRO A N 1
ATOM 577 C CA . PRO A 1 77 ? 3.453 -15.356 -6.089 1.00 40.22 77 PRO A CA 1
ATOM 578 C C . PRO A 1 77 ? 3.745 -13.978 -6.711 1.00 40.22 77 PRO A C 1
ATOM 580 O O . PRO A 1 77 ? 4.214 -13.069 -6.029 1.00 40.22 77 PRO A O 1
ATOM 583 N N . THR A 1 78 ? 3.433 -13.832 -8.002 1.00 42.88 78 THR A N 1
ATOM 584 C CA . THR A 1 78 ? 3.245 -12.563 -8.750 1.00 42.88 78 THR A CA 1
ATOM 585 C C . THR A 1 78 ? 4.476 -11.867 -9.358 1.00 42.88 78 THR A C 1
ATOM 587 O O . THR A 1 78 ? 4.322 -11.117 -10.312 1.00 42.88 78 THR A O 1
ATOM 590 N N . LEU A 1 79 ? 5.709 -12.138 -8.927 1.00 47.72 79 LEU A N 1
ATOM 591 C CA . LEU A 1 79 ? 6.881 -11.354 -9.377 1.00 47.72 79 LEU A CA 1
ATOM 592 C C . LEU A 1 79 ? 7.370 -11.601 -10.824 1.00 47.72 79 LEU A C 1
ATOM 594 O O . LEU A 1 79 ? 8.244 -10.882 -11.304 1.00 47.72 79 LEU A O 1
ATOM 598 N N . LEU A 1 80 ? 6.865 -12.626 -11.517 1.00 47.25 80 LEU A N 1
ATOM 599 C CA . LEU A 1 80 ? 7.449 -13.080 -12.789 1.00 47.25 80 LEU A CA 1
ATOM 600 C C . LEU A 1 80 ? 6.742 -12.573 -14.052 1.00 47.25 80 LEU A C 1
ATOM 602 O O . LEU A 1 80 ? 7.284 -12.766 -15.136 1.00 47.25 80 LEU A O 1
ATOM 606 N N . THR A 1 81 ? 5.591 -11.906 -13.940 1.00 52.75 81 THR A N 1
ATOM 607 C CA . THR A 1 81 ? 4.810 -11.481 -15.120 1.00 52.75 81 THR A CA 1
ATOM 608 C C . THR A 1 81 ? 4.592 -9.978 -15.234 1.00 52.75 81 THR A C 1
ATOM 610 O O . THR A 1 81 ? 4.276 -9.518 -16.322 1.00 52.75 81 THR A O 1
ATOM 613 N N . THR A 1 82 ? 4.791 -9.203 -14.165 1.00 70.94 82 THR A N 1
ATOM 614 C CA . THR A 1 82 ? 4.501 -7.764 -14.179 1.00 70.94 82 THR A CA 1
ATOM 615 C C . THR A 1 8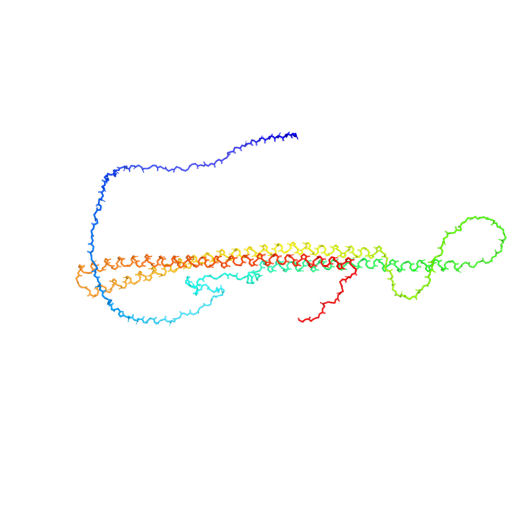2 ? 5.576 -6.993 -14.949 1.00 70.94 82 THR A C 1
ATOM 617 O O . THR A 1 82 ? 6.737 -6.952 -14.533 1.00 70.94 82 THR A O 1
ATOM 620 N N . SER A 1 83 ? 5.202 -6.386 -16.076 1.00 86.62 83 SER A N 1
ATOM 621 C CA . SER A 1 83 ? 6.033 -5.432 -16.825 1.00 86.62 83 SER A CA 1
ATOM 622 C C . SER A 1 83 ? 5.863 -4.006 -16.283 1.00 86.62 83 SER A C 1
ATOM 624 O O . SER A 1 83 ? 4.880 -3.713 -15.597 1.00 86.62 83 SER A O 1
ATOM 626 N N . LEU A 1 84 ? 6.775 -3.077 -16.610 1.00 91.00 84 LEU A N 1
ATOM 627 C CA . LEU A 1 84 ? 6.614 -1.665 -16.225 1.00 91.00 84 LEU A CA 1
ATOM 628 C C . LEU A 1 84 ? 5.323 -1.065 -16.808 1.00 91.00 84 LEU A C 1
ATOM 630 O O . LEU A 1 84 ? 4.691 -0.220 -16.179 1.00 91.00 84 LEU A O 1
ATOM 634 N N . SER A 1 85 ? 4.922 -1.520 -18.000 1.00 83.56 85 SER A N 1
ATOM 635 C CA . SER A 1 85 ? 3.695 -1.086 -18.675 1.00 83.56 85 SER A CA 1
ATOM 636 C C . SER A 1 85 ? 2.413 -1.540 -17.971 1.00 83.56 85 SER A C 1
ATOM 638 O O . SER A 1 85 ? 1.460 -0.763 -17.912 1.00 83.56 85 SER A O 1
ATOM 640 N N . GLU A 1 86 ? 2.385 -2.756 -17.418 1.00 86.62 86 GLU A N 1
ATOM 641 C CA . GLU A 1 86 ? 1.266 -3.251 -16.605 1.00 86.62 86 GLU A CA 1
ATOM 642 C C . GLU A 1 86 ? 1.224 -2.524 -15.252 1.00 86.62 86 GLU A C 1
ATOM 644 O O . GLU A 1 86 ? 0.164 -2.087 -14.802 1.00 86.62 86 GLU A O 1
ATOM 649 N N . GLY A 1 87 ? 2.401 -2.255 -14.680 1.00 80.38 87 GLY A N 1
ATOM 650 C CA . GLY A 1 87 ? 2.559 -1.452 -13.474 1.00 80.38 87 GLY A CA 1
ATOM 651 C C . GLY A 1 87 ? 2.234 -2.210 -12.186 1.00 80.38 87 GLY A C 1
ATOM 652 O O . GLY A 1 87 ? 1.838 -3.373 -12.182 1.00 80.38 87 GLY A O 1
ATOM 653 N N . VAL A 1 88 ? 2.440 -1.537 -11.056 1.00 91.25 88 VAL A N 1
ATOM 654 C CA . VAL A 1 88 ? 2.104 -2.054 -9.723 1.00 91.25 88 VAL A CA 1
ATOM 655 C C . VAL A 1 88 ? 0.786 -1.422 -9.290 1.00 91.25 88 VAL A C 1
ATOM 657 O O . VAL A 1 88 ? 0.600 -0.225 -9.476 1.00 91.25 88 VAL A O 1
ATOM 660 N N . VAL A 1 89 ? -0.117 -2.214 -8.711 1.00 92.69 89 VAL A N 1
ATOM 661 C CA . VAL A 1 89 ? -1.419 -1.745 -8.213 1.00 92.69 89 VAL A CA 1
ATOM 662 C C . VAL A 1 89 ? -1.402 -1.694 -6.693 1.00 92.69 89 VAL A C 1
ATOM 664 O O . VAL A 1 89 ? -0.824 -2.567 -6.037 1.00 92.69 89 VAL A O 1
ATOM 667 N N . ALA A 1 90 ? -2.061 -0.686 -6.131 1.00 94.81 90 ALA A N 1
ATOM 668 C CA . ALA A 1 90 ? -2.142 -0.522 -4.695 1.00 94.81 90 ALA A CA 1
ATOM 669 C C . ALA A 1 90 ? -2.910 -1.660 -3.998 1.00 94.81 90 ALA A C 1
ATOM 671 O O . ALA A 1 90 ? -3.874 -2.234 -4.510 1.00 94.81 90 ALA A O 1
ATOM 672 N N . GLU A 1 91 ? -2.491 -1.987 -2.776 1.00 93.06 91 GLU A N 1
ATOM 673 C CA . GLU A 1 91 ? -3.129 -3.043 -1.991 1.00 93.06 91 GLU A CA 1
ATOM 674 C C . GLU A 1 91 ? -4.378 -2.502 -1.293 1.00 93.06 91 GLU A C 1
ATOM 676 O O . GLU A 1 91 ? -4.312 -1.567 -0.501 1.00 93.06 91 GLU A O 1
ATOM 681 N N . SER A 1 92 ? -5.528 -3.130 -1.540 1.00 94.88 92 SER A N 1
ATOM 682 C CA . SER A 1 92 ? -6.792 -2.771 -0.888 1.00 94.88 92 SER A CA 1
ATOM 683 C C . SER A 1 92 ? -6.717 -2.885 0.641 1.00 94.88 92 SER A C 1
ATOM 685 O O . SER A 1 92 ? -6.098 -3.818 1.162 1.00 94.88 92 SER A O 1
ATOM 687 N N . LEU A 1 93 ? -7.477 -2.053 1.361 1.00 93.94 93 LEU A N 1
ATOM 688 C CA . LEU A 1 93 ? -7.584 -2.133 2.826 1.00 93.94 93 LEU A CA 1
ATOM 689 C C . LEU A 1 93 ? -8.060 -3.500 3.339 1.00 93.94 93 LEU A C 1
ATOM 691 O O . LEU A 1 93 ? -7.638 -3.911 4.415 1.00 93.94 93 LEU A O 1
ATOM 695 N N . SER A 1 94 ? -8.884 -4.224 2.571 1.00 92.56 94 SER A N 1
ATOM 696 C CA . SER A 1 94 ? -9.309 -5.589 2.915 1.00 92.56 94 SER A CA 1
ATOM 697 C C . SER A 1 94 ? -8.097 -6.522 3.051 1.00 92.56 94 SER A C 1
ATOM 699 O O . SER A 1 94 ? -7.869 -7.063 4.134 1.00 92.56 94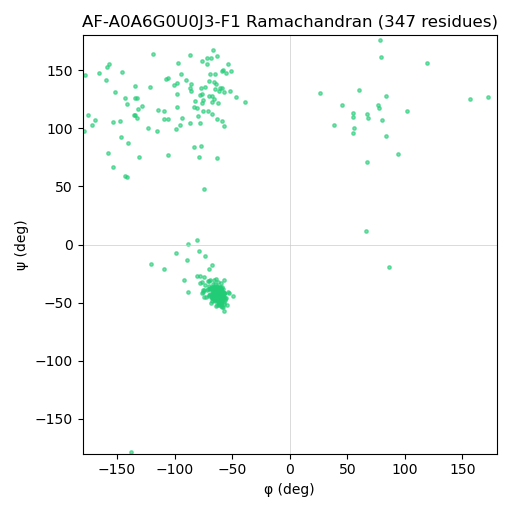 SER A O 1
ATOM 701 N N . LYS A 1 95 ? -7.239 -6.585 2.023 1.00 94.94 95 LYS A N 1
ATOM 702 C CA . LYS A 1 95 ? -5.975 -7.345 2.057 1.00 94.94 95 LYS A CA 1
ATOM 703 C C . LYS A 1 95 ? -5.042 -6.894 3.185 1.00 94.94 95 LYS A C 1
ATOM 705 O O . LYS A 1 95 ? -4.466 -7.727 3.878 1.00 94.94 95 LYS A O 1
ATOM 710 N N . LEU A 1 96 ? -4.917 -5.586 3.415 1.00 95.00 96 LEU A N 1
ATOM 711 C CA . LEU A 1 96 ? -4.062 -5.056 4.486 1.00 95.00 96 LEU A CA 1
ATOM 712 C C . LEU A 1 96 ? -4.592 -5.424 5.881 1.00 95.00 96 LEU A C 1
ATOM 714 O O . LEU A 1 96 ? -3.811 -5.690 6.795 1.00 95.00 96 LEU A O 1
ATOM 718 N N . SER A 1 97 ? -5.915 -5.496 6.047 1.00 92.56 97 SER A N 1
ATOM 719 C CA . SER A 1 97 ? -6.555 -5.913 7.298 1.00 92.56 97 SER A CA 1
ATOM 720 C C . SER A 1 97 ? -6.363 -7.399 7.607 1.00 92.56 97 SER A C 1
ATOM 722 O O . SER A 1 97 ? -6.438 -7.793 8.774 1.00 92.56 97 SER A O 1
ATOM 724 N N . ASP A 1 98 ? -6.057 -8.201 6.582 1.00 94.00 98 ASP A N 1
ATOM 725 C CA . ASP A 1 98 ? -5.731 -9.612 6.728 1.00 94.00 98 ASP A CA 1
ATOM 726 C C . ASP A 1 98 ? -4.295 -9.866 7.208 1.00 94.00 98 ASP A C 1
ATOM 728 O O . ASP A 1 98 ? -3.925 -11.005 7.513 1.00 94.00 98 ASP A O 1
ATOM 732 N N . ASN A 1 99 ? -3.485 -8.812 7.322 1.00 96.25 99 ASN A N 1
ATOM 733 C CA . ASN A 1 99 ? -2.132 -8.920 7.831 1.00 96.25 99 ASN A CA 1
ATOM 734 C C . ASN A 1 99 ? -2.120 -9.488 9.258 1.00 96.25 99 ASN A C 1
ATOM 736 O O . ASN A 1 99 ? -2.868 -9.046 10.136 1.00 96.25 99 ASN A O 1
ATOM 740 N N . LYS A 1 100 ? -1.210 -10.438 9.498 1.00 96.00 100 LYS A N 1
ATOM 741 C CA . LYS A 1 100 ? -1.054 -11.128 10.782 1.00 96.00 100 LYS A CA 1
ATOM 742 C C . LYS A 1 100 ? -0.988 -10.162 11.969 1.00 96.00 100 LYS A C 1
ATOM 744 O O . LYS A 1 100 ? -1.683 -10.379 12.951 1.00 96.00 100 LYS A O 1
ATOM 749 N N . LEU A 1 101 ? -0.229 -9.069 11.863 1.00 93.88 101 LEU A N 1
ATOM 750 C CA . LEU A 1 101 ? -0.082 -8.100 12.956 1.00 93.88 101 LEU A CA 1
ATOM 751 C C . LEU A 1 101 ? -1.416 -7.440 13.328 1.00 93.88 101 LEU A C 1
ATOM 753 O O . LEU A 1 101 ? -1.695 -7.222 14.504 1.00 93.88 101 LEU A O 1
ATOM 757 N N . VAL A 1 102 ? -2.257 -7.156 12.332 1.00 96.69 102 VAL A N 1
ATOM 758 C CA . VAL A 1 102 ? -3.581 -6.557 12.538 1.00 96.69 102 VAL A CA 1
ATOM 759 C C . VAL A 1 102 ? -4.543 -7.589 13.131 1.00 96.69 102 VAL A C 1
ATOM 761 O O . VAL A 1 102 ? -5.236 -7.282 14.104 1.00 96.69 102 VAL A O 1
ATOM 764 N N . LYS A 1 103 ? -4.556 -8.822 12.603 1.00 97.44 103 LYS A N 1
ATOM 765 C CA . LYS A 1 103 ? -5.376 -9.924 13.141 1.00 97.44 103 LYS A CA 1
ATOM 766 C C . LYS A 1 103 ? -5.023 -10.247 14.586 1.00 97.44 103 LYS A C 1
ATOM 768 O O . LYS A 1 103 ? -5.921 -10.369 15.413 1.00 97.44 103 LYS A O 1
ATOM 773 N N . ASP A 1 104 ? -3.735 -10.310 14.907 1.00 96.81 104 ASP A N 1
ATOM 774 C CA . ASP A 1 104 ? -3.259 -10.594 16.258 1.00 96.81 104 ASP A CA 1
ATOM 775 C C . ASP A 1 104 ? -3.773 -9.545 17.257 1.00 96.81 104 ASP A C 1
ATOM 777 O O . ASP A 1 104 ? -4.219 -9.906 18.346 1.00 96.81 104 ASP A O 1
ATOM 781 N N . LYS A 1 105 ? -3.821 -8.258 16.878 1.00 97.25 105 LYS A N 1
ATOM 782 C CA . LYS A 1 105 ? -4.390 -7.193 17.726 1.00 97.25 105 LYS A CA 1
ATOM 783 C C . LYS A 1 105 ? -5.905 -7.267 17.883 1.00 97.25 105 LYS A C 1
ATOM 785 O O . LYS A 1 105 ? -6.396 -7.002 18.981 1.00 97.25 105 LYS A O 1
ATOM 790 N N . LYS A 1 106 ? -6.637 -7.668 16.840 1.00 95.44 106 LYS A N 1
ATOM 791 C CA . LYS A 1 106 ? -8.086 -7.923 16.929 1.00 95.44 106 LYS A CA 1
ATOM 792 C C . LYS A 1 106 ? -8.391 -9.112 17.850 1.00 95.44 106 LYS A C 1
ATOM 794 O O . LYS A 1 106 ? -9.186 -8.976 18.773 1.00 95.44 106 LYS A O 1
ATOM 799 N N . MET A 1 107 ? -7.675 -10.227 17.689 1.00 96.50 107 MET A N 1
ATOM 800 C CA . MET A 1 107 ? -7.810 -11.398 18.567 1.00 96.50 107 MET A CA 1
ATOM 801 C C . MET A 1 107 ? -7.418 -11.090 20.020 1.00 96.50 107 MET A C 1
ATOM 803 O O . MET A 1 107 ? -8.008 -11.620 20.962 1.00 96.50 107 MET A O 1
ATOM 807 N N . GLU A 1 108 ? -6.407 -10.242 20.234 1.00 96.62 108 GLU A N 1
ATOM 808 C CA . GLU A 1 108 ? -6.005 -9.803 21.573 1.00 96.62 108 GLU A CA 1
ATOM 809 C C . GLU A 1 108 ? -7.125 -9.005 22.268 1.00 96.62 108 GLU A C 1
ATOM 811 O O . GLU A 1 108 ? -7.394 -9.240 23.449 1.00 96.62 108 GLU A O 1
ATOM 816 N N . LEU A 1 109 ? -7.815 -8.115 21.539 1.00 96.38 109 LEU A N 1
ATOM 817 C CA . LEU A 1 109 ? -9.000 -7.406 22.034 1.00 96.38 109 LEU A CA 1
ATOM 818 C C . LEU A 1 109 ? -10.113 -8.386 22.423 1.00 96.38 109 LEU A C 1
ATOM 820 O O . LEU A 1 109 ? -10.612 -8.313 23.544 1.00 96.38 109 LEU A O 1
ATOM 824 N N . GLU A 1 110 ? -10.474 -9.317 21.537 1.00 96.06 110 GLU A N 1
ATOM 825 C CA . GLU A 1 110 ? -11.543 -10.300 21.778 1.00 96.06 110 GLU A CA 1
ATOM 826 C C . GLU A 1 110 ? -11.301 -11.099 23.064 1.00 96.06 110 GLU A C 1
ATOM 828 O O . GLU A 1 110 ? -12.181 -11.195 23.922 1.00 96.06 110 GLU A O 1
ATOM 833 N N . LYS A 1 111 ? -10.067 -11.579 23.266 1.00 97.56 111 LYS A N 1
ATOM 834 C CA . LYS A 1 111 ? -9.673 -12.281 24.497 1.00 97.56 111 LYS A CA 1
ATOM 835 C C . LYS A 1 111 ? -9.810 -11.402 25.742 1.00 97.56 111 LYS A C 1
ATOM 837 O O . LYS A 1 111 ? -10.219 -11.890 26.797 1.00 97.56 111 LYS A O 1
ATOM 842 N N . LYS A 1 112 ? -9.456 -10.114 25.661 1.00 97.00 112 LYS A N 1
ATOM 843 C CA . LYS A 1 112 ? -9.576 -9.193 26.805 1.00 97.00 112 LYS A CA 1
ATOM 844 C C . LYS A 1 112 ? -11.030 -8.847 27.119 1.00 97.00 112 LYS A C 1
ATOM 846 O O . LYS A 1 112 ? -11.372 -8.816 28.298 1.00 97.00 112 LYS A O 1
ATOM 851 N N . ILE A 1 113 ? -11.876 -8.662 26.106 1.00 95.25 113 ILE A N 1
ATOM 852 C CA . ILE A 1 113 ? -13.319 -8.430 26.273 1.00 95.25 113 ILE A CA 1
ATOM 853 C C . ILE A 1 113 ? -13.983 -9.644 26.922 1.00 95.25 113 ILE A C 1
ATOM 855 O O . ILE A 1 113 ? -14.711 -9.493 27.901 1.00 95.25 113 ILE A O 1
ATOM 859 N N . GLU A 1 114 ? -13.670 -10.852 26.455 1.00 95.19 114 GLU A N 1
ATOM 860 C CA . GLU A 1 114 ? -14.199 -12.092 27.032 1.00 95.19 114 GLU A CA 1
ATOM 861 C C . GLU A 1 114 ? -13.804 -12.251 28.511 1.00 95.19 114 GLU A C 1
ATOM 863 O O . GLU A 1 114 ? -14.633 -12.546 29.375 1.00 95.19 114 GLU A O 1
ATOM 868 N N . ASN A 1 115 ? -12.546 -11.961 28.850 1.00 95.25 115 ASN A N 1
ATOM 869 C CA . ASN A 1 115 ? -12.093 -11.973 30.240 1.00 95.25 115 ASN A CA 1
ATOM 870 C C . ASN A 1 115 ? -12.800 -10.917 31.107 1.00 95.25 115 ASN A C 1
ATOM 872 O O . ASN A 1 115 ? -13.087 -11.176 32.278 1.00 95.25 115 ASN A O 1
ATOM 876 N N . LEU A 1 116 ? -13.074 -9.733 30.554 1.00 94.19 116 LEU A N 1
ATOM 877 C CA . LEU A 1 116 ? -13.763 -8.642 31.244 1.00 94.19 116 LEU A CA 1
ATOM 878 C C . LEU A 1 116 ? -15.230 -9.015 31.526 1.00 94.19 116 LEU A C 1
ATOM 880 O O . LEU A 1 116 ? -15.693 -8.858 32.658 1.00 94.19 116 LEU A O 1
ATOM 884 N N . ARG A 1 117 ? -15.918 -9.634 30.557 1.00 92.62 117 ARG A N 1
ATOM 885 C CA . ARG A 1 117 ? -17.277 -10.185 30.725 1.00 92.62 117 ARG A CA 1
ATOM 886 C C . ARG A 1 117 ? -17.342 -11.235 31.834 1.00 92.62 117 ARG A C 1
ATOM 888 O O . ARG A 1 117 ? -18.167 -11.124 32.740 1.00 92.62 117 ARG A O 1
ATOM 895 N N . ARG A 1 118 ? -16.405 -12.192 31.852 1.00 94.19 118 ARG A N 1
ATOM 896 C CA . ARG A 1 118 ? -16.323 -13.215 32.916 1.00 94.19 118 ARG A CA 1
ATOM 897 C C . ARG A 1 118 ? -16.095 -12.617 34.304 1.00 94.19 118 ARG A C 1
ATOM 899 O O . ARG A 1 118 ? -16.631 -13.129 35.285 1.00 94.19 118 ARG A O 1
ATOM 906 N N . LYS A 1 119 ? -15.287 -11.555 34.416 1.00 93.62 119 LYS A N 1
ATOM 907 C CA . LYS A 1 119 ? -15.065 -10.852 35.693 1.00 93.62 119 LYS A CA 1
ATOM 908 C C . LYS A 1 119 ? -16.340 -10.165 36.181 1.00 93.62 119 LYS A C 1
ATOM 910 O O . LYS A 1 119 ? -16.689 -10.318 37.349 1.00 93.62 119 LYS A O 1
ATOM 915 N N . GLN A 1 120 ? -17.051 -9.472 35.292 1.00 92.12 120 GLN A N 1
ATOM 916 C CA . GLN A 1 120 ? -18.302 -8.802 35.644 1.00 92.12 120 GLN A CA 1
ATOM 917 C C . GLN A 1 120 ? -19.382 -9.799 36.074 1.00 92.12 120 GLN A C 1
ATOM 919 O O . GLN A 1 120 ? -20.089 -9.557 37.048 1.00 92.12 120 GLN A O 1
ATOM 924 N N . GLU A 1 121 ? -19.504 -10.934 35.386 1.00 91.12 121 GLU A N 1
ATOM 925 C CA . GLU A 1 121 ? -20.488 -11.955 35.740 1.00 91.12 121 GLU A CA 1
ATOM 926 C C . GLU A 1 121 ? -20.265 -12.515 37.150 1.00 91.12 121 GLU A C 1
ATOM 928 O O . GLU A 1 121 ? -21.214 -12.618 37.931 1.00 91.12 121 GLU A O 1
ATOM 933 N N . LYS A 1 122 ? -19.006 -12.783 37.515 1.00 92.56 122 LYS A N 1
ATOM 934 C CA . LYS A 1 122 ? -18.633 -13.210 38.873 1.00 92.56 122 LYS A CA 1
ATOM 935 C C . LYS A 1 122 ? -18.987 -12.153 39.919 1.00 92.56 122 LYS A C 1
ATOM 937 O O . LYS A 1 122 ? -19.576 -12.486 40.947 1.00 92.56 122 LYS A O 1
ATOM 942 N N . GLU A 1 123 ? -18.676 -10.887 39.648 1.00 88.75 123 GLU A N 1
ATOM 943 C CA . GLU A 1 123 ? -18.967 -9.785 40.572 1.00 88.75 123 GLU A CA 1
ATOM 944 C C . GLU A 1 123 ? -20.476 -9.569 40.747 1.00 88.75 123 GLU A C 1
ATOM 946 O O . GLU A 1 123 ? -20.987 -9.480 41.866 1.00 88.75 123 GLU A O 1
ATOM 951 N N . ARG A 1 124 ? -21.226 -9.598 39.642 1.00 87.12 124 ARG A N 1
ATOM 952 C CA . ARG A 1 124 ? -22.689 -9.522 39.647 1.00 87.12 124 ARG A CA 1
ATOM 953 C C . ARG A 1 124 ? -23.303 -10.682 40.430 1.00 87.12 124 ARG A C 1
ATOM 955 O O . ARG A 1 124 ? -24.271 -10.475 41.161 1.00 87.12 124 ARG A O 1
ATOM 962 N N . HIS A 1 125 ? -22.759 -11.894 40.300 1.00 87.31 125 HIS A N 1
ATOM 963 C CA . HIS A 1 125 ? -23.239 -13.046 41.058 1.00 87.31 125 HIS A CA 1
ATOM 964 C C . HIS A 1 125 ? -22.985 -12.888 42.564 1.00 87.31 125 HIS A C 1
ATOM 966 O O . HIS A 1 125 ? -23.896 -13.147 43.349 1.00 87.31 125 HIS A O 1
ATOM 972 N N . ARG A 1 126 ? -21.812 -12.373 42.961 1.00 87.31 126 ARG A N 1
ATOM 973 C CA . ARG A 1 126 ? -21.442 -12.094 44.362 1.00 87.31 126 ARG A CA 1
ATOM 974 C C . ARG A 1 126 ? -22.389 -11.098 45.046 1.00 87.31 126 ARG A C 1
ATOM 976 O O . ARG A 1 126 ? -22.792 -11.290 46.195 1.00 87.31 126 ARG A O 1
ATOM 983 N N . VAL A 1 127 ? -22.795 -10.044 44.339 1.00 82.88 127 VAL A N 1
ATOM 984 C CA . VAL A 1 127 ? -23.735 -9.040 44.877 1.00 82.88 127 VAL A CA 1
ATOM 985 C C . VAL A 1 127 ? -25.175 -9.557 44.933 1.00 82.88 127 VAL A C 1
ATOM 987 O O . VAL A 1 127 ? -25.950 -9.154 45.801 1.00 82.88 127 VAL A O 1
ATOM 990 N N . LYS A 1 128 ? -25.550 -10.491 44.054 1.00 82.88 128 LYS A N 1
ATOM 991 C CA . LYS A 1 128 ? -26.860 -11.154 44.120 1.00 82.88 128 LYS A CA 1
ATOM 992 C C . LYS A 1 128 ? -26.933 -12.177 45.261 1.00 82.88 128 LYS A C 1
ATOM 994 O O . LYS A 1 128 ? -27.885 -12.145 46.034 1.00 82.88 128 LYS A O 1
ATOM 999 N N . SER A 1 129 ? -25.915 -13.023 45.428 1.00 79.12 129 SER A N 1
ATOM 1000 C CA . SER A 1 129 ? -25.902 -14.081 46.453 1.00 79.12 129 SER A CA 1
ATOM 1001 C C . SER A 1 129 ? -25.786 -13.554 47.891 1.00 79.12 129 SER A C 1
ATOM 1003 O O . SER A 1 129 ? -26.347 -14.138 48.824 1.00 79.12 129 SER A O 1
ATOM 1005 N N . SER A 1 130 ? -25.115 -12.417 48.094 1.00 71.94 130 SER A N 1
ATOM 1006 C CA . SER A 1 130 ? -25.067 -11.748 49.404 1.00 71.94 130 SER A CA 1
ATOM 1007 C C . SER A 1 130 ? -26.444 -11.256 49.874 1.00 71.94 130 SER A C 1
ATOM 1009 O O . SER A 1 130 ? -26.727 -11.281 51.069 1.00 71.94 130 SER A O 1
ATOM 1011 N N . HIS A 1 131 ? -27.350 -10.899 48.960 1.00 65.81 131 HIS A N 1
ATOM 1012 C CA . HIS A 1 131 ? -28.718 -10.537 49.333 1.00 65.81 131 HIS A CA 1
ATOM 1013 C C . HIS A 1 131 ? -29.595 -11.733 49.678 1.00 65.81 131 HIS A C 1
ATOM 1015 O O . HIS A 1 131 ? -30.341 -11.664 50.655 1.00 65.81 131 HIS A O 1
ATOM 1021 N N . ASP A 1 132 ? -29.501 -12.830 48.923 1.00 63.28 132 ASP A N 1
ATOM 1022 C CA . ASP A 1 132 ? -30.276 -14.038 49.226 1.00 63.28 132 ASP A CA 1
ATOM 1023 C C . ASP A 1 132 ? -29.921 -14.587 50.612 1.00 63.28 132 ASP A C 1
ATOM 1025 O O . ASP A 1 132 ? -30.808 -14.894 51.412 1.00 63.28 132 ASP A O 1
ATOM 1029 N N . SER A 1 133 ? -28.630 -14.613 50.949 1.00 62.16 133 SER A N 1
ATOM 1030 C CA . SER A 1 133 ? -28.169 -15.035 52.277 1.00 62.16 133 SER A CA 1
ATOM 1031 C C . SER A 1 133 ? -28.635 -14.097 53.403 1.00 62.16 133 SER A C 1
ATOM 1033 O O . SER A 1 133 ? -29.070 -14.571 54.457 1.00 62.16 133 SER A O 1
ATOM 1035 N N . GLU A 1 134 ? -28.636 -12.778 53.187 1.00 60.56 134 GLU A N 1
ATOM 1036 C CA . GLU A 1 134 ? -29.153 -11.812 54.166 1.00 60.56 134 GLU A CA 1
ATOM 1037 C C . GLU A 1 134 ? -30.683 -11.902 54.329 1.00 60.56 134 GLU A C 1
ATOM 1039 O O . GLU A 1 134 ? -31.206 -11.809 55.446 1.00 60.56 134 GLU A O 1
ATOM 1044 N N . ARG A 1 135 ? -31.419 -12.150 53.238 1.00 60.81 135 ARG A N 1
ATOM 1045 C CA . ARG A 1 135 ? -32.880 -12.318 53.245 1.00 60.81 135 ARG A CA 1
ATOM 1046 C C . ARG A 1 135 ? -33.300 -13.577 53.997 1.00 60.81 135 ARG A C 1
ATOM 1048 O O . ARG A 1 135 ? -34.236 -13.521 54.796 1.00 60.81 135 ARG A O 1
ATOM 1055 N N . VAL A 1 136 ? -32.602 -14.693 53.779 1.00 61.78 136 VAL A N 1
ATOM 1056 C CA . VAL A 1 136 ? -32.829 -15.942 54.521 1.00 61.78 136 VAL A CA 1
ATOM 1057 C C . VAL A 1 136 ? -32.569 -15.714 56.013 1.00 61.78 136 VAL A C 1
ATOM 1059 O O . VAL A 1 136 ? -33.428 -16.022 56.838 1.00 61.78 136 VAL A O 1
ATOM 1062 N N . ARG A 1 137 ? -31.459 -15.057 56.377 1.00 59.31 137 ARG A N 1
ATOM 1063 C CA . ARG A 1 137 ? -31.120 -14.771 57.781 1.00 59.31 137 ARG A CA 1
ATOM 1064 C C . ARG A 1 137 ? -32.151 -13.867 58.474 1.00 59.31 137 ARG A C 1
ATOM 1066 O O . ARG A 1 137 ? -32.532 -14.149 59.611 1.00 59.31 137 ARG A O 1
ATOM 1073 N N . LYS A 1 138 ? -32.671 -12.832 57.801 1.00 58.38 138 LYS A N 1
ATOM 1074 C CA . LYS A 1 138 ? -33.728 -11.956 58.351 1.00 58.38 138 LYS A CA 1
ATOM 1075 C C . LYS A 1 138 ? -35.057 -12.689 58.567 1.00 58.38 138 LYS A C 1
ATOM 1077 O O . LYS A 1 138 ? -35.685 -12.476 59.602 1.00 58.38 138 LYS A O 1
ATOM 1082 N N . LYS A 1 139 ? -35.456 -13.596 57.663 1.00 58.44 139 LYS A N 1
ATOM 1083 C CA . LYS A 1 139 ? -36.681 -14.408 57.825 1.00 58.44 139 LYS A CA 1
ATOM 1084 C C . LYS A 1 139 ? -36.612 -15.341 59.040 1.00 58.44 139 LYS A C 1
ATOM 1086 O O . LYS A 1 139 ? -37.554 -15.372 59.828 1.00 58.44 139 LYS A O 1
ATOM 1091 N N . PHE A 1 140 ? -35.485 -16.028 59.243 1.00 55.19 140 PHE A N 1
ATOM 1092 C CA . PHE A 1 140 ? -35.285 -16.875 60.428 1.00 55.19 140 PHE A CA 1
ATOM 1093 C C . PHE A 1 140 ? -35.209 -16.059 61.727 1.00 55.19 140 PHE A C 1
ATOM 1095 O O . PHE A 1 140 ? -35.781 -16.452 62.741 1.00 55.19 140 PHE A O 1
ATOM 1102 N N . THR A 1 141 ? -34.575 -14.882 61.696 1.00 56.25 141 THR A N 1
ATOM 1103 C CA . THR A 1 141 ? -34.452 -14.018 62.883 1.00 56.25 141 THR A CA 1
ATOM 1104 C C . THR A 1 141 ? -35.796 -13.405 63.301 1.00 56.25 141 THR A C 1
ATOM 1106 O O . THR A 1 141 ? -36.078 -13.317 64.494 1.00 56.25 141 THR A O 1
ATOM 1109 N N . MET A 1 142 ? -36.653 -13.012 62.351 1.00 57.69 142 MET A N 1
ATOM 1110 C CA . MET A 1 142 ? -37.996 -12.496 62.656 1.00 57.69 142 MET A CA 1
ATOM 1111 C C . MET A 1 142 ? -38.929 -13.596 63.169 1.00 57.69 142 MET A C 1
ATOM 1113 O O . MET A 1 142 ? -39.598 -13.401 64.180 1.00 57.69 142 MET A O 1
ATOM 1117 N N . SER A 1 143 ? -38.910 -14.777 62.544 1.00 55.47 143 SER A N 1
ATOM 1118 C CA . SER A 1 143 ? -39.685 -15.938 63.002 1.00 55.47 143 SER A CA 1
ATOM 1119 C C . SER A 1 143 ? -39.321 -16.347 64.441 1.00 55.47 143 SER A C 1
ATOM 1121 O O . SER A 1 143 ? -40.209 -16.566 65.266 1.00 55.47 143 SER A O 1
ATOM 1123 N N . ALA A 1 144 ? -38.031 -16.322 64.796 1.00 58.50 144 ALA A N 1
ATOM 1124 C CA . ALA A 1 144 ? -37.567 -16.626 66.151 1.00 58.50 144 ALA A CA 1
ATOM 1125 C C . ALA A 1 144 ? -38.028 -15.605 67.214 1.00 58.50 144 ALA A C 1
ATOM 1127 O O . ALA A 1 144 ? -38.230 -15.969 68.373 1.00 58.50 144 ALA A O 1
ATOM 1128 N N . ARG A 1 145 ? -38.221 -14.330 66.844 1.00 57.19 145 ARG A N 1
ATOM 1129 C CA . ARG A 1 145 ? -38.695 -13.281 67.769 1.00 57.19 145 ARG A CA 1
ATOM 1130 C C . ARG A 1 145 ? -40.198 -13.378 68.051 1.00 57.19 145 ARG A C 1
ATOM 1132 O O . ARG A 1 145 ? -40.612 -13.093 69.172 1.00 57.19 145 ARG A O 1
ATOM 1139 N N . PHE A 1 146 ? -40.998 -13.837 67.087 1.00 55.44 146 PHE A N 1
ATOM 1140 C CA . PHE A 1 146 ? -42.429 -14.094 67.296 1.00 55.44 146 PHE A CA 1
ATOM 1141 C C . PHE A 1 146 ? -42.687 -15.380 68.088 1.00 55.44 146 PHE A C 1
ATOM 1143 O O . PHE A 1 146 ? -43.513 -15.374 69.000 1.00 55.44 146 PHE A O 1
ATOM 1150 N N . ALA A 1 147 ? -41.918 -16.444 67.832 1.00 56.22 147 ALA A N 1
ATOM 1151 C CA . ALA A 1 147 ? -42.007 -17.680 68.612 1.00 56.22 147 ALA A CA 1
ATOM 1152 C C . ALA A 1 147 ? -41.691 -17.450 70.104 1.00 56.22 147 ALA A C 1
ATOM 1154 O O . ALA A 1 147 ? -42.355 -18.009 70.974 1.00 56.22 147 ALA A O 1
ATOM 1155 N N . LYS A 1 148 ? -40.741 -16.557 70.422 1.00 57.41 148 LYS A N 1
ATOM 1156 C CA . LYS A 1 148 ? -40.411 -16.204 71.814 1.00 57.41 148 LYS A CA 1
ATOM 1157 C C . LYS A 1 148 ? -41.489 -15.374 72.520 1.00 57.41 148 LYS A C 1
ATOM 1159 O O . LYS A 1 148 ? -41.648 -15.520 73.726 1.00 57.41 148 LYS A O 1
ATOM 1164 N N . ARG A 1 149 ? -42.241 -14.536 71.795 1.00 53.94 149 ARG A N 1
ATOM 1165 C CA . ARG A 1 149 ? -43.327 -13.715 72.368 1.00 53.94 149 ARG A CA 1
ATOM 1166 C C . ARG A 1 149 ? -44.621 -14.494 72.619 1.00 53.94 149 ARG A C 1
ATOM 1168 O O . ARG A 1 149 ? -45.351 -14.138 73.533 1.00 53.94 149 ARG A O 1
ATOM 1175 N N . LEU A 1 150 ? -44.885 -15.566 71.871 1.00 49.25 150 LEU A N 1
ATOM 1176 C CA . LEU A 1 150 ? -46.050 -16.438 72.098 1.00 49.25 150 LEU A CA 1
ATOM 1177 C C . LEU A 1 150 ? -45.773 -17.591 73.081 1.00 49.25 150 LEU A C 1
ATOM 1179 O O . LEU A 1 150 ? -46.710 -18.220 73.565 1.00 49.25 150 LEU A O 1
ATOM 1183 N N . SER A 1 151 ? -44.502 -17.859 73.401 1.00 51.06 151 SER A N 1
ATOM 1184 C CA . SER A 1 151 ? -44.099 -18.958 74.290 1.00 51.06 151 SER A CA 1
ATOM 1185 C C . SER A 1 151 ? -44.051 -18.596 75.783 1.00 51.06 151 SER A C 1
ATOM 1187 O O . SER A 1 151 ? -43.727 -19.465 76.590 1.00 51.06 151 SER A O 1
ATOM 1189 N N . MET A 1 152 ? -44.377 -17.365 76.193 1.00 48.03 152 MET A N 1
ATOM 1190 C CA . MET A 1 152 ? -44.502 -17.020 77.617 1.00 48.03 152 MET A CA 1
ATOM 1191 C C . MET A 1 152 ? -45.974 -16.879 78.012 1.00 48.03 152 MET A C 1
ATOM 1193 O O . MET A 1 152 ? -46.491 -15.781 78.179 1.00 48.03 152 MET A O 1
ATOM 1197 N N . LYS A 1 153 ? -46.646 -18.024 78.178 1.00 45.50 153 LYS A N 1
ATOM 1198 C CA . LYS A 1 153 ? -47.785 -18.139 79.096 1.00 45.50 153 LYS A CA 1
ATOM 1199 C C . LYS A 1 153 ? -47.225 -18.466 80.478 1.00 45.50 153 LYS A C 1
ATOM 1201 O O . LYS A 1 153 ? -46.848 -19.604 80.725 1.00 45.50 153 LYS A O 1
ATOM 1206 N N . ASN A 1 154 ? -47.202 -17.478 81.362 1.00 40.94 154 ASN A N 1
ATOM 1207 C CA . ASN A 1 154 ? -47.482 -17.717 82.771 1.00 40.94 154 ASN A CA 1
ATOM 1208 C C . ASN A 1 154 ? -48.477 -16.651 83.217 1.00 40.94 154 ASN A C 1
ATOM 1210 O O . ASN A 1 154 ? -48.184 -15.459 83.252 1.00 40.94 154 ASN A O 1
ATOM 1214 N N . ILE A 1 155 ? -49.693 -17.127 83.443 1.00 48.72 155 ILE A N 1
ATOM 1215 C CA . ILE A 1 155 ? -50.800 -16.420 84.063 1.00 48.72 155 ILE A CA 1
ATOM 1216 C C . ILE A 1 155 ? -50.544 -16.493 85.568 1.00 48.72 155 ILE A C 1
ATOM 1218 O O . ILE A 1 155 ? -50.533 -17.600 86.095 1.00 48.72 155 ILE A O 1
ATOM 1222 N N . GLN A 1 156 ? -50.348 -15.350 86.229 1.00 40.41 156 GLN A N 1
ATOM 1223 C CA . GLN A 1 156 ? -50.877 -15.074 87.574 1.00 40.41 156 GLN A CA 1
ATOM 1224 C C . GLN A 1 156 ? -50.650 -13.599 87.962 1.00 40.41 156 GLN A C 1
ATOM 1226 O O . GLN A 1 156 ? -49.540 -13.163 88.234 1.00 40.41 156 GLN A O 1
ATOM 1231 N N . GLU A 1 157 ? -51.736 -12.829 87.873 1.00 39.69 157 GLU A N 1
ATOM 1232 C CA . GLU A 1 157 ? -52.318 -12.018 88.955 1.00 39.69 157 GLU A CA 1
ATOM 1233 C C . GLU A 1 157 ? -51.390 -11.269 89.945 1.00 39.69 157 GLU A C 1
ATOM 1235 O O . GLU A 1 157 ? -50.891 -11.833 90.910 1.00 39.69 157 GLU A O 1
ATOM 1240 N N . SER A 1 158 ? -51.244 -9.951 89.751 1.00 33.00 158 SER A N 1
ATOM 1241 C CA . SER A 1 158 ? -51.425 -8.875 90.760 1.00 33.00 158 SER A CA 1
ATOM 1242 C C . SER A 1 158 ? -51.262 -7.527 90.026 1.00 33.00 158 SER A C 1
ATOM 1244 O O . SER A 1 158 ? -50.321 -7.332 89.268 1.00 33.00 158 SER A O 1
ATOM 1246 N N . ILE A 1 159 ? -52.319 -6.726 89.878 1.00 45.00 159 ILE A N 1
ATOM 1247 C CA . ILE A 1 159 ? -52.703 -5.61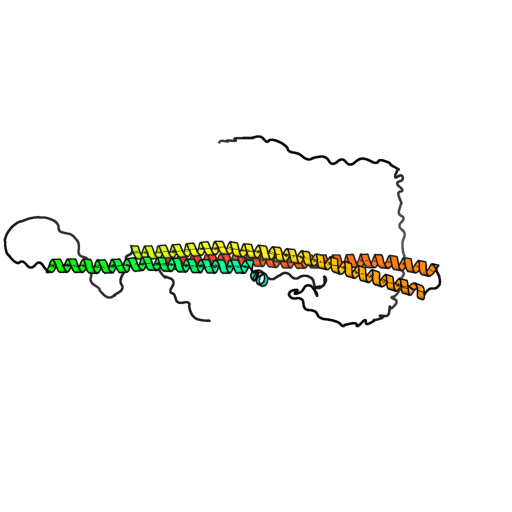5 90.763 1.00 45.00 159 ILE A CA 1
ATOM 1248 C C . ILE A 1 159 ? -51.563 -4.592 90.958 1.00 45.00 159 ILE A C 1
ATOM 1250 O O . ILE A 1 159 ? -50.618 -4.838 91.693 1.00 45.00 159 ILE A O 1
ATOM 1254 N N . LEU A 1 160 ? -51.782 -3.412 90.353 1.00 44.47 160 LEU A N 1
ATOM 1255 C CA . LEU A 1 160 ? -51.213 -2.085 90.647 1.00 44.47 160 LEU A CA 1
ATOM 1256 C C . LEU A 1 160 ? -49.711 -1.868 90.387 1.00 44.47 160 LEU A C 1
ATOM 1258 O O . LEU A 1 160 ? -48.888 -2.236 91.209 1.00 44.47 160 LEU A O 1
ATOM 1262 N N . GLN A 1 161 ? -49.375 -1.083 89.354 1.00 36.00 161 GLN A N 1
ATOM 1263 C CA . GLN A 1 161 ? -48.733 0.231 89.543 1.00 36.00 161 GLN A CA 1
ATOM 1264 C C . GLN A 1 161 ? -48.489 0.985 88.230 1.00 36.00 161 GLN A C 1
ATOM 1266 O O . GLN A 1 161 ? -48.267 0.417 87.166 1.00 36.00 161 GLN A O 1
ATOM 1271 N N . SER A 1 162 ? -48.624 2.297 88.376 1.00 36.12 162 SER A N 1
ATOM 1272 C CA . SER A 1 162 ? -48.733 3.356 87.388 1.00 36.12 162 SER A CA 1
ATOM 1273 C C . SER A 1 162 ? -47.496 3.630 86.525 1.00 36.12 162 SER A C 1
ATOM 1275 O O . SER A 1 162 ? -46.372 3.329 86.908 1.00 36.12 162 SER A O 1
ATOM 1277 N N . ASN A 1 163 ? -47.777 4.417 85.476 1.00 34.75 163 ASN A N 1
ATOM 1278 C CA . ASN A 1 163 ? -46.906 5.367 84.777 1.00 34.75 163 ASN A CA 1
ATOM 1279 C C . ASN A 1 163 ? -45.878 4.762 83.806 1.00 34.75 163 ASN A C 1
ATOM 1281 O O . ASN A 1 163 ? -44.914 4.129 84.214 1.00 34.75 163 ASN A O 1
ATOM 1285 N N . GLN A 1 164 ? -46.002 5.091 82.515 1.00 36.34 164 GLN A N 1
ATOM 1286 C CA . GLN A 1 164 ? -45.283 6.238 81.937 1.00 36.34 164 GLN A CA 1
ATOM 1287 C C . GLN A 1 164 ? -45.089 6.095 80.403 1.00 36.34 164 GLN A C 1
ATOM 1289 O O . GLN A 1 164 ? -44.517 5.124 79.923 1.00 36.34 164 GLN A O 1
ATOM 1294 N N . ASP A 1 165 ? -45.561 7.132 79.702 1.00 31.08 165 ASP A N 1
ATOM 1295 C CA . ASP A 1 165 ? -45.116 7.722 78.426 1.00 31.08 165 ASP A CA 1
ATOM 1296 C C . ASP A 1 165 ? -45.398 7.099 77.033 1.00 31.08 165 ASP A C 1
ATOM 1298 O O . ASP A 1 165 ? -44.933 6.025 76.667 1.00 31.08 165 ASP A O 1
ATOM 1302 N N . ALA A 1 166 ? -46.101 7.940 76.246 1.00 34.25 166 ALA A N 1
ATOM 1303 C CA . ALA A 1 166 ? -46.016 8.214 74.800 1.00 34.25 166 ALA A CA 1
ATOM 1304 C C . ALA A 1 166 ? -46.131 7.009 73.844 1.00 34.25 166 ALA A C 1
ATOM 1306 O O . ALA A 1 166 ? -45.180 6.275 73.608 1.00 34.25 166 ALA A O 1
ATOM 1307 N N . SER A 1 167 ? -47.301 6.693 73.281 1.00 42.78 167 SER A N 1
ATOM 1308 C CA . SER A 1 167 ? -48.070 7.461 72.280 1.00 42.78 167 SER A CA 1
ATOM 1309 C C . SER A 1 167 ? -47.235 8.011 71.118 1.00 42.78 167 SER A C 1
ATOM 1311 O O . SER A 1 167 ? -46.366 8.852 71.309 1.00 42.78 167 SER A O 1
ATOM 1313 N N . GLU A 1 168 ? -47.630 7.565 69.921 1.00 39.66 168 GLU A N 1
ATOM 1314 C CA . GLU A 1 168 ? -47.257 8.011 68.570 1.00 39.66 168 GLU A CA 1
ATOM 1315 C C . GLU A 1 168 ? -46.100 7.279 67.864 1.00 39.66 168 GLU A C 1
ATOM 1317 O O . GLU A 1 168 ? -45.018 7.811 67.634 1.00 39.66 168 GLU A O 1
ATOM 1322 N N . SER A 1 169 ? -46.399 6.087 67.333 1.00 31.42 169 SER A N 1
ATOM 1323 C CA . SER A 1 169 ? -45.963 5.767 65.968 1.00 31.42 169 SER A CA 1
ATOM 1324 C C . SER A 1 169 ? -47.182 5.402 65.129 1.00 31.42 169 SER A C 1
ATOM 1326 O O . SER A 1 169 ? -47.721 4.303 65.233 1.00 31.42 169 SER A O 1
ATOM 1328 N N . SER A 1 170 ? -47.603 6.394 64.351 1.00 38.50 170 SER A N 1
ATOM 1329 C CA . SER A 1 170 ? -48.605 6.349 63.294 1.00 38.50 170 SER A CA 1
ATOM 1330 C C . SER A 1 170 ? -48.527 5.069 62.460 1.00 38.50 170 SER A C 1
ATOM 1332 O O . SER A 1 170 ? -47.495 4.739 61.871 1.00 38.50 170 SER A O 1
ATOM 1334 N N . GLU A 1 171 ? -49.655 4.372 62.438 1.00 38.00 171 GLU A N 1
ATOM 1335 C CA . GLU A 1 171 ? -49.977 3.282 61.537 1.00 38.00 171 GLU A CA 1
ATOM 1336 C C . GLU A 1 171 ? -50.304 3.865 60.155 1.00 38.00 171 GLU A C 1
ATOM 1338 O O . GLU A 1 171 ? -51.205 4.689 60.004 1.00 38.00 171 GLU A O 1
ATOM 1343 N N . CYS A 1 172 ? -49.602 3.409 59.122 1.00 34.78 172 CYS A N 1
ATOM 1344 C CA . CYS A 1 172 ? -50.120 3.442 57.757 1.00 34.78 172 CYS A CA 1
ATOM 1345 C C . CYS A 1 172 ? -49.708 2.173 57.003 1.00 34.78 172 CYS A C 1
ATOM 1347 O O . CYS A 1 172 ? -49.071 2.219 55.953 1.00 34.78 172 CYS A O 1
ATOM 1349 N N . ASP A 1 173 ? -50.100 1.017 57.543 1.00 37.00 173 ASP A N 1
ATOM 1350 C CA . ASP A 1 173 ? -50.184 -0.216 56.761 1.00 37.00 173 ASP A CA 1
ATOM 1351 C C . ASP A 1 173 ? -51.530 -0.230 56.022 1.00 37.00 173 ASP A C 1
ATOM 1353 O O . ASP A 1 173 ? -52.528 -0.790 56.473 1.00 37.00 173 ASP A O 1
ATOM 1357 N N . THR A 1 174 ? -51.562 0.440 54.868 1.00 37.88 174 THR A N 1
ATOM 1358 C CA . THR A 1 174 ? -52.640 0.270 53.891 1.00 37.88 174 THR A CA 1
ATOM 1359 C C . THR A 1 174 ? -52.399 -1.026 53.127 1.00 37.88 174 THR A C 1
ATOM 1361 O O . THR A 1 174 ? -51.536 -1.117 52.251 1.00 37.88 174 THR A O 1
ATOM 1364 N N . ASP A 1 175 ? -53.194 -2.025 53.478 1.00 41.34 175 ASP A N 1
ATOM 1365 C CA . ASP A 1 175 ? -53.327 -3.308 52.807 1.00 41.34 175 ASP A CA 1
ATOM 1366 C C . ASP A 1 175 ? -53.855 -3.125 51.366 1.00 41.34 175 ASP A C 1
ATOM 1368 O O . ASP A 1 175 ? -54.941 -2.587 51.157 1.00 41.34 175 ASP A O 1
ATOM 1372 N N . ASN A 1 176 ? -53.103 -3.582 50.357 1.00 33.97 176 ASN A N 1
ATOM 1373 C CA . ASN A 1 176 ? -53.666 -4.069 49.088 1.00 33.97 176 ASN A CA 1
ATOM 1374 C C . ASN A 1 176 ? -52.660 -4.998 48.388 1.00 33.97 176 ASN A C 1
ATOM 1376 O O . ASN A 1 176 ? -51.914 -4.626 47.475 1.00 33.97 176 ASN A O 1
ATOM 1380 N N . SER A 1 177 ? -52.610 -6.233 48.879 1.00 41.66 177 SER A N 1
ATOM 1381 C CA . SER A 1 177 ? -51.754 -7.302 48.378 1.00 41.66 177 SER A CA 1
ATOM 1382 C C . SER A 1 177 ? -52.292 -7.913 47.078 1.00 41.66 177 SER A C 1
ATOM 1384 O O . SER A 1 177 ? -52.879 -8.989 47.075 1.00 41.66 177 SER A O 1
ATOM 1386 N N . THR A 1 178 ? -51.972 -7.286 45.945 1.00 41.47 178 THR A N 1
ATOM 1387 C CA . THR A 1 178 ? -51.803 -7.972 44.650 1.00 41.47 178 THR A CA 1
ATOM 1388 C C . THR A 1 178 ? -50.496 -7.531 43.996 1.00 41.47 178 THR A C 1
ATOM 1390 O O . THR A 1 178 ? -50.485 -6.728 43.071 1.00 41.47 178 THR A O 1
ATOM 1393 N N . SER A 1 179 ? -49.358 -8.029 44.481 1.00 37.72 179 SER A N 1
ATOM 1394 C CA . SER A 1 179 ? -48.192 -8.307 43.625 1.00 37.72 179 SER A CA 1
ATOM 1395 C C . SER A 1 179 ? -47.151 -9.110 44.402 1.00 37.72 179 SER A C 1
ATOM 1397 O O . SER A 1 179 ? -46.442 -8.613 45.273 1.00 37.72 179 SER A O 1
ATOM 1399 N N . SER A 1 180 ? -47.032 -10.388 44.069 1.00 39.03 180 SER A N 1
ATOM 1400 C CA . SER A 1 180 ? -46.021 -11.308 44.587 1.00 39.03 180 SER A CA 1
ATOM 1401 C C . SER A 1 180 ? -44.630 -11.047 43.983 1.00 39.03 180 SER A C 1
ATOM 1403 O O . SER A 1 180 ? -43.967 -11.979 43.533 1.00 39.03 180 SER A O 1
ATOM 1405 N N . MET A 1 181 ? -44.173 -9.792 43.946 1.00 40.78 181 MET A N 1
ATOM 1406 C CA . MET A 1 181 ? -42.825 -9.445 43.490 1.00 40.78 181 MET A CA 1
ATOM 1407 C C . MET A 1 181 ? -41.968 -8.989 44.672 1.00 40.78 181 MET A C 1
ATOM 1409 O O . MET A 1 181 ? -42.248 -7.950 45.273 1.00 40.78 181 MET A O 1
ATOM 1413 N N . PRO A 1 182 ? -40.901 -9.732 45.024 1.00 51.12 182 PRO A N 1
ATOM 1414 C CA . PRO A 1 182 ? -39.928 -9.278 46.006 1.00 51.12 182 PRO A CA 1
ATOM 1415 C C . PRO A 1 182 ? -39.305 -7.954 45.549 1.00 51.12 182 PRO A C 1
ATOM 1417 O O . PRO A 1 182 ? -38.485 -7.935 44.633 1.00 51.12 182 PRO A O 1
ATOM 1420 N N . ARG A 1 183 ? -39.677 -6.834 46.178 1.00 55.41 183 ARG A N 1
ATOM 1421 C CA . ARG A 1 183 ? -38.977 -5.562 45.972 1.00 55.41 183 ARG A CA 1
ATOM 1422 C C . ARG A 1 183 ? -37.567 -5.696 46.557 1.00 55.41 183 ARG A C 1
ATOM 1424 O O . ARG A 1 183 ? -37.399 -5.861 47.764 1.00 55.41 183 ARG A O 1
ATOM 1431 N N . MET A 1 184 ? -36.564 -5.688 45.679 1.00 59.53 184 MET A N 1
ATOM 1432 C CA . MET A 1 184 ? -35.140 -5.629 46.026 1.00 59.53 184 MET A CA 1
ATOM 1433 C C . MET A 1 184 ? -34.872 -4.400 46.911 1.00 59.53 184 MET A C 1
ATOM 1435 O O . MET A 1 184 ? -35.519 -3.366 46.731 1.00 59.53 184 MET A O 1
ATOM 1439 N N . SER A 1 185 ? -33.913 -4.466 47.843 1.00 71.81 185 SER A N 1
ATOM 1440 C CA . SER A 1 185 ? -33.573 -3.274 48.633 1.00 71.81 185 SER A CA 1
ATOM 1441 C C . SER A 1 185 ? -33.000 -2.177 47.724 1.00 71.81 185 SER A C 1
ATOM 1443 O O . SER A 1 185 ? -32.190 -2.455 46.835 1.00 71.81 185 SER A O 1
ATOM 1445 N N . ARG A 1 186 ? -33.404 -0.918 47.947 1.00 73.06 186 ARG A N 1
ATOM 1446 C CA . ARG A 1 186 ? -32.983 0.238 47.130 1.00 73.06 186 ARG A CA 1
ATOM 1447 C C . ARG A 1 186 ? -31.453 0.336 47.011 1.00 73.06 186 ARG A C 1
ATOM 1449 O O . ARG A 1 186 ? -30.940 0.489 45.910 1.00 73.06 186 ARG A O 1
ATOM 1456 N N . SER A 1 187 ? -30.735 0.105 48.115 1.00 81.94 187 SER A N 1
ATOM 1457 C CA . SER A 1 187 ? -29.261 0.090 48.172 1.00 81.94 187 SER A CA 1
ATOM 1458 C C . SER A 1 187 ? -28.615 -1.045 47.362 1.00 81.94 187 SER A C 1
ATOM 1460 O O . SER A 1 187 ? -27.531 -0.888 46.800 1.00 81.94 187 SER A O 1
ATOM 1462 N N . GLN A 1 188 ? -29.238 -2.222 47.280 1.00 81.12 188 GLN A N 1
ATOM 1463 C CA . GLN A 1 188 ? -28.704 -3.304 46.453 1.00 81.12 188 GLN A CA 1
ATOM 1464 C C . GLN A 1 188 ? -28.958 -3.051 44.965 1.00 81.12 188 GLN A C 1
ATOM 1466 O O . GLN A 1 188 ? -28.070 -3.293 44.149 1.00 81.12 188 GLN A O 1
ATOM 1471 N N . SER A 1 189 ? -30.147 -2.550 44.622 1.00 83.31 189 SER A N 1
ATOM 1472 C CA . SER A 1 189 ? -30.469 -2.147 43.253 1.00 83.31 189 SER A CA 1
ATOM 1473 C C . SER A 1 189 ? -29.482 -1.091 42.749 1.00 83.31 189 SER A C 1
ATOM 1475 O O . SER A 1 189 ? -28.938 -1.229 41.660 1.00 83.31 189 SER A O 1
ATOM 1477 N N . GLU A 1 190 ? -29.177 -0.090 43.575 1.00 87.12 190 GLU A N 1
ATOM 1478 C CA . GLU A 1 190 ? -28.188 0.948 43.275 1.00 87.12 190 GLU A CA 1
ATOM 1479 C C . GLU A 1 190 ? -26.775 0.378 43.079 1.00 87.12 190 GLU A C 1
ATOM 1481 O O . GLU A 1 190 ? -26.117 0.692 42.089 1.00 87.12 190 GLU A O 1
ATOM 1486 N N . ARG A 1 191 ? -26.326 -0.537 43.952 1.00 87.06 191 ARG A N 1
ATOM 1487 C CA . ARG A 1 191 ? -25.026 -1.217 43.789 1.00 87.06 191 ARG A CA 1
ATOM 1488 C C . ARG A 1 191 ? -24.939 -2.029 42.496 1.00 87.06 191 ARG A C 1
ATOM 1490 O O . ARG A 1 191 ? -23.901 -2.016 41.840 1.00 87.06 191 ARG A O 1
ATOM 1497 N N . LEU A 1 192 ? -26.009 -2.727 42.111 1.00 87.12 192 LEU A N 1
ATOM 1498 C CA . LEU A 1 192 ? -26.051 -3.477 40.851 1.00 87.12 192 LEU A CA 1
ATOM 1499 C C . LEU A 1 192 ? -26.009 -2.551 39.628 1.00 87.12 192 LEU A C 1
ATOM 1501 O O . LEU A 1 192 ? -25.315 -2.873 38.664 1.00 87.12 192 LEU A O 1
ATOM 1505 N N . LEU A 1 193 ? -26.697 -1.405 39.679 1.00 89.12 193 LEU A N 1
ATOM 1506 C CA . LEU A 1 193 ? -26.620 -0.379 38.636 1.00 89.12 193 LEU A CA 1
ATOM 1507 C C . LEU A 1 193 ? -25.205 0.199 38.532 1.00 89.12 193 LEU A C 1
ATOM 1509 O O . LEU A 1 193 ? -24.667 0.266 37.432 1.00 89.12 193 LEU A O 1
ATOM 1513 N N . ALA A 1 194 ? -24.567 0.534 39.658 1.00 90.81 194 ALA A N 1
ATOM 1514 C CA . ALA A 1 194 ? -23.195 1.043 39.682 1.00 90.81 194 ALA A CA 1
ATOM 1515 C C . ALA A 1 194 ? -22.195 0.057 39.049 1.00 90.81 194 ALA A C 1
ATOM 1517 O O . ALA A 1 194 ? -21.404 0.451 38.197 1.00 90.81 194 ALA A O 1
ATOM 1518 N N . ILE A 1 195 ? -22.285 -1.237 39.382 1.00 90.50 195 ILE A N 1
ATOM 1519 C CA . ILE A 1 195 ? -21.464 -2.296 38.760 1.00 90.50 195 ILE A CA 1
ATOM 1520 C C . ILE A 1 195 ? -21.754 -2.424 37.257 1.00 90.50 195 ILE A C 1
ATOM 1522 O O . ILE A 1 195 ? -20.849 -2.693 36.466 1.00 90.50 195 ILE A O 1
ATOM 1526 N N . GLY A 1 196 ? -23.013 -2.239 36.852 1.00 91.19 196 GLY A N 1
ATOM 1527 C CA . GLY A 1 196 ? -23.414 -2.198 35.448 1.00 91.19 196 GLY A CA 1
ATOM 1528 C C . GLY A 1 196 ? -22.741 -1.055 34.690 1.00 91.19 196 GLY A C 1
ATOM 1529 O O . GLY A 1 196 ? -22.112 -1.304 33.664 1.00 91.19 196 GLY A O 1
ATOM 1530 N N . LYS A 1 197 ? -22.817 0.172 35.219 1.00 93.44 197 LYS A N 1
ATOM 1531 C CA . LYS A 1 197 ? -22.206 1.361 34.603 1.00 93.44 197 LYS A CA 1
ATOM 1532 C C . LYS A 1 197 ? -20.689 1.232 34.523 1.00 93.44 197 LYS A C 1
ATOM 1534 O O . LYS A 1 197 ? -20.122 1.424 33.453 1.00 93.44 197 LYS A O 1
ATOM 1539 N N . GLU A 1 198 ? -20.053 0.836 35.623 1.00 94.06 198 GLU A N 1
ATOM 1540 C CA . GLU A 1 198 ? -18.602 0.637 35.694 1.00 94.06 198 GLU A CA 1
ATOM 1541 C C . GLU A 1 198 ? -18.123 -0.372 34.644 1.00 94.06 198 GLU A C 1
ATOM 1543 O O . GLU A 1 198 ? -17.141 -0.136 33.949 1.00 94.06 198 GLU A O 1
ATOM 1548 N N . HIS A 1 199 ? -18.846 -1.478 34.455 1.00 94.31 199 HIS A N 1
ATOM 1549 C CA . HIS A 1 199 ? -18.499 -2.445 33.417 1.00 94.31 199 HIS A CA 1
ATOM 1550 C C . HIS A 1 199 ? -18.574 -1.867 32.005 1.00 94.31 199 HIS A C 1
ATOM 1552 O O . HIS A 1 199 ? -17.680 -2.119 31.199 1.00 94.31 199 HIS A O 1
ATOM 1558 N N . VAL A 1 200 ? -19.634 -1.112 31.706 1.00 95.50 200 VAL A N 1
ATOM 1559 C CA . VAL A 1 200 ? -19.798 -0.475 30.395 1.00 95.50 200 VAL A CA 1
ATOM 1560 C C . VAL A 1 200 ? -18.663 0.520 30.145 1.00 95.50 200 VAL A C 1
ATOM 1562 O O . VAL A 1 200 ? -18.106 0.524 29.051 1.00 95.50 200 VAL A O 1
ATOM 1565 N N . ILE A 1 201 ? -18.259 1.292 31.160 1.00 95.62 201 ILE A N 1
ATOM 1566 C CA . ILE A 1 201 ? -17.114 2.215 31.089 1.00 95.62 201 ILE A CA 1
ATOM 1567 C C . ILE A 1 201 ? -15.807 1.449 30.842 1.00 95.62 201 ILE A C 1
ATOM 1569 O O . ILE A 1 201 ? -15.067 1.779 29.919 1.00 95.62 201 ILE A O 1
ATOM 1573 N N . GLN A 1 202 ? -15.543 0.378 31.594 1.00 96.44 202 GLN A N 1
ATOM 1574 C CA . GLN A 1 202 ? -14.337 -0.435 31.409 1.00 96.44 202 GLN A CA 1
ATOM 1575 C C . GLN A 1 202 ? -14.280 -1.101 30.026 1.00 96.44 202 GLN A C 1
ATOM 1577 O O . GLN A 1 202 ? -13.206 -1.189 29.426 1.00 96.44 202 GLN A O 1
ATOM 1582 N N . GLU A 1 203 ? -15.414 -1.588 29.510 1.00 96.00 203 GLU A N 1
ATOM 1583 C CA . GLU A 1 203 ? -15.483 -2.144 28.157 1.00 96.00 203 GLU A CA 1
ATOM 1584 C C . GLU A 1 203 ? -15.253 -1.051 27.102 1.00 96.00 203 GLU A C 1
ATOM 1586 O O . GLU A 1 203 ? -14.496 -1.294 26.159 1.00 96.00 203 GLU A O 1
ATOM 1591 N N . ARG A 1 204 ? -15.832 0.149 27.278 1.00 96.94 204 ARG A N 1
ATOM 1592 C CA . ARG A 1 204 ? -15.614 1.312 26.400 1.00 96.94 204 ARG A CA 1
ATOM 1593 C C . ARG A 1 204 ? -14.136 1.665 26.323 1.00 96.94 204 ARG A C 1
ATOM 1595 O O . ARG A 1 204 ? -13.565 1.640 25.238 1.00 96.94 204 ARG A O 1
ATOM 1602 N N . ASP A 1 205 ? -13.507 1.923 27.465 1.00 96.69 205 ASP A N 1
ATOM 1603 C CA . ASP A 1 205 ? -12.111 2.365 27.534 1.00 96.69 205 ASP A CA 1
ATOM 1604 C C . ASP A 1 205 ? -11.169 1.314 26.926 1.00 96.69 205 ASP A C 1
ATOM 1606 O O . ASP A 1 205 ? -10.191 1.634 26.243 1.00 96.69 205 ASP A O 1
ATOM 1610 N N . LEU A 1 206 ? -11.480 0.027 27.125 1.00 97.19 206 LEU A N 1
ATOM 1611 C CA . LEU A 1 206 ? -10.737 -1.066 26.509 1.00 97.19 206 LEU A CA 1
ATOM 1612 C C . LEU A 1 206 ? -10.928 -1.104 24.985 1.00 97.19 206 LEU A C 1
ATOM 1614 O O . LEU A 1 206 ? -9.949 -1.298 24.260 1.00 97.19 206 LEU A O 1
ATOM 1618 N N . ARG A 1 207 ? -12.158 -0.930 24.489 1.00 97.00 207 ARG A N 1
ATOM 1619 C CA . ARG A 1 207 ? -12.457 -0.894 23.049 1.00 97.00 207 ARG A CA 1
ATOM 1620 C C . ARG A 1 207 ? -11.804 0.302 22.369 1.00 97.00 207 ARG A C 1
ATOM 1622 O O . ARG A 1 207 ? -11.192 0.109 21.325 1.00 97.00 207 ARG A O 1
ATOM 1629 N N . GLU A 1 208 ? -11.875 1.488 22.967 1.00 97.06 208 GLU A N 1
ATOM 1630 C CA . GLU A 1 208 ? -11.207 2.696 22.476 1.00 97.06 208 GLU A CA 1
ATOM 1631 C C . GLU A 1 208 ? -9.697 2.479 22.427 1.00 97.06 208 GLU A C 1
ATOM 1633 O O . GLU A 1 208 ? -9.080 2.594 21.376 1.00 97.06 208 GLU A O 1
ATOM 1638 N N . LYS A 1 209 ? -9.083 2.004 23.515 1.00 97.19 209 LYS A N 1
ATOM 1639 C CA . LYS A 1 209 ? -7.644 1.710 23.516 1.00 97.19 209 LYS A CA 1
ATOM 1640 C C . LYS A 1 209 ? -7.228 0.774 22.374 1.00 97.19 209 LYS A C 1
ATOM 1642 O O . LYS A 1 209 ? -6.171 0.969 21.771 1.00 97.19 209 LYS A O 1
ATOM 1647 N N . TYR A 1 210 ? -8.023 -0.253 22.078 1.00 97.62 210 TYR A N 1
ATOM 1648 C CA . TYR A 1 210 ? -7.715 -1.179 20.988 1.00 97.62 210 TYR A CA 1
ATOM 1649 C C . TYR A 1 210 ? -8.095 -0.674 19.603 1.00 97.62 210 TYR A C 1
ATOM 1651 O O . TYR A 1 210 ? -7.431 -1.080 18.652 1.00 97.62 210 TYR A O 1
ATOM 1659 N N . HIS A 1 211 ? -9.089 0.202 19.466 1.00 97.75 211 H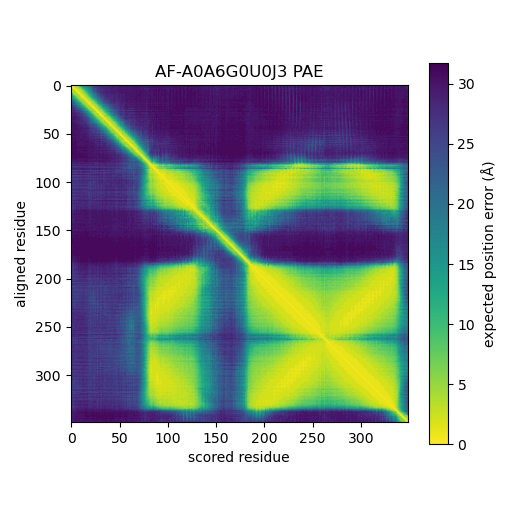IS A N 1
ATOM 1660 C CA . HIS A 1 211 ? -9.357 0.900 18.211 1.00 97.75 211 HIS A CA 1
ATOM 1661 C C . HIS A 1 211 ? -8.074 1.607 17.755 1.00 97.75 211 HIS A C 1
ATOM 1663 O O . HIS A 1 211 ? -7.558 1.342 16.668 1.00 97.75 211 HIS A O 1
ATOM 1669 N N . GLU A 1 212 ? -7.467 2.390 18.640 1.00 97.62 212 GLU A N 1
ATOM 1670 C CA . GLU A 1 212 ? -6.245 3.139 18.370 1.00 97.62 212 GLU A CA 1
ATOM 1671 C C . GLU A 1 212 ? -5.068 2.200 18.044 1.00 97.62 212 GLU A C 1
ATOM 1673 O O . GLU A 1 212 ? -4.343 2.436 17.074 1.00 97.62 212 GLU A O 1
ATOM 1678 N N . ILE A 1 213 ? -4.904 1.093 18.782 1.00 97.94 213 ILE A N 1
ATOM 1679 C CA . ILE A 1 213 ? -3.846 0.096 18.527 1.00 97.94 213 ILE A CA 1
ATOM 1680 C C . ILE A 1 213 ? -4.032 -0.604 17.173 1.00 97.94 213 ILE A C 1
ATOM 1682 O O . ILE A 1 213 ? -3.068 -0.746 16.415 1.00 97.94 213 ILE A O 1
ATOM 1686 N N . VAL A 1 214 ? -5.248 -1.060 16.861 1.00 97.88 214 VAL A N 1
ATOM 1687 C CA . VAL A 1 214 ? -5.556 -1.795 15.625 1.00 97.88 214 VAL A CA 1
ATOM 1688 C C . VAL A 1 214 ? -5.381 -0.886 14.414 1.00 97.88 214 VAL A C 1
ATOM 1690 O O . VAL A 1 214 ? -4.685 -1.268 13.472 1.00 97.88 214 VAL A O 1
ATOM 1693 N N . PHE A 1 215 ? -5.936 0.328 14.449 1.00 98.12 215 PHE A N 1
ATOM 1694 C CA . PHE A 1 215 ? -5.786 1.281 13.350 1.00 98.12 215 PHE A CA 1
ATOM 1695 C C . PHE A 1 215 ? -4.338 1.761 13.200 1.00 98.12 215 PHE A C 1
ATOM 1697 O O . PHE A 1 215 ? -3.863 1.861 12.074 1.00 98.12 215 PHE A O 1
ATOM 1704 N N . SER A 1 216 ? -3.589 1.965 14.292 1.00 98.19 216 SER A N 1
ATOM 1705 C CA . SER A 1 216 ? -2.151 2.270 14.205 1.00 98.19 216 SER A CA 1
ATOM 1706 C C . SER A 1 216 ? -1.355 1.125 13.565 1.00 98.19 216 SER A C 1
ATOM 1708 O O . SER A 1 216 ? -0.469 1.363 12.743 1.00 98.19 216 SER A O 1
ATOM 1710 N N . SER A 1 217 ? -1.674 -0.131 13.894 1.00 98.06 217 SER A N 1
ATOM 1711 C CA . SER A 1 217 ? -1.040 -1.292 13.259 1.00 98.06 217 SER A CA 1
ATOM 1712 C C . SER A 1 217 ? -1.380 -1.383 11.771 1.00 98.06 217 SER A C 1
ATOM 1714 O O . SER A 1 217 ? -0.495 -1.653 10.960 1.00 98.06 217 SER A O 1
ATOM 1716 N N . LEU A 1 218 ? -2.643 -1.153 11.407 1.00 98.19 218 LEU A N 1
ATOM 1717 C CA . LEU A 1 218 ? -3.088 -1.167 10.015 1.00 98.19 218 LEU A CA 1
ATOM 1718 C C . LEU A 1 218 ? -2.416 -0.053 9.202 1.00 98.19 218 LEU A C 1
ATOM 1720 O O . LEU A 1 218 ? -1.939 -0.312 8.102 1.00 98.19 218 LEU A O 1
ATOM 1724 N N . GLU A 1 219 ? -2.291 1.150 9.764 1.00 98.25 219 GLU A N 1
ATOM 1725 C CA . GLU A 1 219 ? -1.596 2.270 9.126 1.00 98.25 219 GLU A CA 1
ATOM 1726 C C . GLU A 1 219 ? -0.121 1.948 8.849 1.00 98.25 219 GLU A C 1
ATOM 1728 O O . GLU A 1 219 ? 0.387 2.222 7.762 1.00 98.25 219 GLU A O 1
ATOM 1733 N N . LYS A 1 220 ? 0.571 1.317 9.807 1.00 98.19 220 LYS A N 1
ATOM 1734 C CA . LYS A 1 220 ? 1.965 0.882 9.626 1.00 98.19 220 LYS A CA 1
ATOM 1735 C C . LYS A 1 220 ? 2.100 -0.124 8.486 1.00 98.19 220 LYS A C 1
ATOM 1737 O O . LYS A 1 220 ? 2.985 0.025 7.645 1.00 98.19 220 LYS A O 1
ATOM 1742 N N . VAL A 1 221 ? 1.220 -1.126 8.443 1.00 98.19 221 VAL A N 1
ATOM 1743 C CA . VAL A 1 221 ? 1.201 -2.135 7.373 1.00 98.19 221 VAL A CA 1
ATOM 1744 C C . VAL A 1 221 ? 0.908 -1.484 6.019 1.00 98.19 221 VAL A C 1
ATOM 1746 O O . VAL A 1 221 ? 1.619 -1.756 5.055 1.00 98.19 221 VAL A O 1
ATOM 1749 N N . MET A 1 222 ? -0.066 -0.571 5.959 1.00 98.38 222 MET A N 1
ATOM 1750 C CA . MET A 1 222 ? -0.405 0.197 4.759 1.00 98.38 222 MET A CA 1
ATOM 1751 C C . MET A 1 222 ? 0.794 1.002 4.245 1.00 98.38 222 MET A C 1
ATOM 1753 O O . MET A 1 222 ? 1.200 0.822 3.101 1.00 98.38 222 MET A O 1
ATOM 1757 N N . ARG A 1 223 ? 1.422 1.832 5.091 1.00 98.12 223 ARG A N 1
ATOM 1758 C CA . ARG A 1 223 ? 2.598 2.639 4.712 1.00 98.12 223 ARG A CA 1
ATOM 1759 C C . ARG A 1 223 ? 3.765 1.767 4.248 1.00 98.12 223 ARG A C 1
ATOM 1761 O O . ARG A 1 223 ? 4.450 2.106 3.285 1.00 98.12 223 ARG A O 1
ATOM 1768 N N . SER A 1 224 ? 3.984 0.630 4.911 1.00 97.56 224 SER A N 1
ATOM 1769 C CA . SER A 1 224 ? 5.015 -0.324 4.500 1.00 97.56 224 SER A CA 1
ATOM 1770 C C . SER A 1 224 ? 4.727 -0.944 3.129 1.00 97.56 224 SER A C 1
ATOM 1772 O O . SER A 1 224 ? 5.647 -1.052 2.321 1.00 97.56 224 SER A O 1
ATOM 1774 N N . SER A 1 225 ? 3.485 -1.356 2.860 1.00 97.88 225 SER A N 1
ATOM 1775 C CA . SER A 1 225 ? 3.069 -1.901 1.561 1.00 97.88 225 SER A CA 1
ATOM 1776 C C . SER A 1 225 ? 3.234 -0.857 0.450 1.00 97.88 225 SER A C 1
ATOM 1778 O O . SER A 1 225 ? 3.916 -1.129 -0.536 1.00 97.88 225 SER A O 1
ATOM 1780 N N . GLN A 1 226 ? 2.755 0.371 0.668 1.00 98.31 226 GLN A N 1
ATOM 1781 C CA . GLN A 1 226 ? 2.912 1.494 -0.266 1.00 98.31 226 GLN A CA 1
ATOM 1782 C C . GLN A 1 226 ? 4.390 1.758 -0.603 1.00 98.31 226 GLN A C 1
ATOM 1784 O O . GLN A 1 226 ? 4.775 1.811 -1.772 1.00 98.31 226 GLN A O 1
ATOM 1789 N N . SER A 1 227 ? 5.262 1.813 0.411 1.00 98.25 227 SER A N 1
ATOM 1790 C CA . SER A 1 227 ? 6.708 1.976 0.201 1.00 98.25 227 SER A CA 1
ATOM 1791 C C . SER A 1 227 ? 7.322 0.833 -0.617 1.00 98.25 227 SER A C 1
ATOM 1793 O O . SER A 1 227 ? 8.163 1.069 -1.487 1.00 98.25 227 SER A O 1
ATOM 1795 N N . ASN A 1 228 ? 6.904 -0.409 -0.362 1.00 97.44 228 ASN A N 1
ATOM 1796 C CA . ASN A 1 228 ? 7.396 -1.573 -1.096 1.00 97.44 228 ASN A CA 1
ATOM 1797 C C . ASN A 1 228 ? 6.933 -1.571 -2.558 1.00 97.44 228 ASN A C 1
ATOM 1799 O O . ASN A 1 228 ? 7.718 -1.920 -3.436 1.00 97.44 228 ASN A O 1
ATOM 1803 N N . GLN A 1 229 ? 5.704 -1.132 -2.832 1.00 97.75 229 GLN A N 1
ATOM 1804 C CA . GLN A 1 229 ? 5.171 -0.998 -4.191 1.00 97.75 229 GLN A CA 1
ATOM 1805 C C . GLN A 1 229 ? 5.946 0.047 -5.005 1.00 97.75 229 GLN A C 1
ATOM 1807 O O . GLN A 1 229 ? 6.323 -0.223 -6.142 1.00 97.75 229 GLN A O 1
ATOM 1812 N N . MET A 1 230 ? 6.293 1.187 -4.398 1.00 97.56 230 MET A N 1
ATOM 1813 C CA . MET A 1 230 ? 7.120 2.217 -5.047 1.00 97.56 230 MET A CA 1
ATOM 1814 C C . MET A 1 230 ? 8.534 1.715 -5.361 1.00 97.56 230 MET A C 1
ATOM 1816 O O . MET A 1 230 ? 9.067 1.948 -6.446 1.00 97.56 230 MET A O 1
ATOM 1820 N N . LYS A 1 231 ? 9.146 0.973 -4.429 1.00 97.06 231 LYS A N 1
ATOM 1821 C CA . LYS A 1 231 ? 10.445 0.324 -4.672 1.00 97.06 231 LYS A CA 1
ATOM 1822 C C . LYS A 1 231 ? 10.352 -0.699 -5.800 1.00 97.06 231 LYS A C 1
ATOM 1824 O O . LYS A 1 231 ? 11.243 -0.744 -6.641 1.00 97.06 231 LYS A O 1
ATOM 1829 N N . MET A 1 232 ? 9.279 -1.488 -5.832 1.00 96.50 232 MET A N 1
ATOM 1830 C CA . MET A 1 232 ? 9.045 -2.470 -6.887 1.00 96.50 232 MET A CA 1
ATOM 1831 C C . MET A 1 232 ? 8.955 -1.803 -8.260 1.00 96.50 232 MET A C 1
ATOM 1833 O O . MET A 1 232 ? 9.595 -2.263 -9.200 1.00 96.50 232 MET A O 1
ATOM 1837 N N . LEU A 1 233 ? 8.233 -0.685 -8.368 1.00 96.62 233 LEU A N 1
ATOM 1838 C CA . LEU A 1 233 ? 8.115 0.052 -9.624 1.00 96.62 233 LEU A CA 1
ATOM 1839 C C . LEU A 1 233 ? 9.481 0.532 -10.144 1.00 96.62 233 LEU A C 1
ATOM 1841 O O . LEU A 1 233 ? 9.760 0.438 -11.338 1.00 96.62 233 LEU A O 1
ATOM 1845 N N . ARG A 1 234 ? 10.371 0.973 -9.245 1.00 96.56 234 ARG A N 1
ATOM 1846 C CA . ARG A 1 234 ? 11.752 1.333 -9.602 1.00 96.56 234 ARG A CA 1
ATOM 1847 C C . ARG A 1 234 ? 12.560 0.127 -10.083 1.00 96.56 234 ARG A C 1
ATOM 1849 O O . ARG A 1 234 ? 13.235 0.216 -11.101 1.00 96.56 234 ARG A O 1
ATOM 1856 N N . VAL A 1 235 ? 12.443 -1.011 -9.399 1.00 96.75 235 VAL A N 1
ATOM 1857 C CA . VAL A 1 235 ? 13.100 -2.262 -9.815 1.00 96.75 235 VAL A CA 1
ATOM 1858 C C . VAL A 1 235 ? 12.631 -2.703 -11.207 1.00 96.75 235 VAL A C 1
ATOM 1860 O O . VAL A 1 235 ? 13.446 -3.170 -12.002 1.00 96.75 235 VAL A O 1
ATOM 1863 N N . LEU A 1 236 ? 11.345 -2.529 -11.534 1.00 96.56 236 LEU A N 1
ATOM 1864 C CA . LEU A 1 236 ? 10.813 -2.823 -12.869 1.00 96.56 236 LEU A CA 1
ATOM 1865 C C . LEU A 1 236 ? 11.419 -1.915 -13.947 1.00 96.56 236 LEU A C 1
ATOM 1867 O O . LEU A 1 236 ? 11.794 -2.419 -15.005 1.00 96.56 236 LEU A O 1
ATOM 1871 N N . LEU A 1 237 ? 11.582 -0.616 -13.671 1.00 96.94 237 LEU A N 1
ATOM 1872 C CA . LEU A 1 237 ? 12.256 0.312 -14.587 1.00 96.94 237 LEU A CA 1
ATOM 1873 C C . LEU A 1 237 ? 13.704 -0.116 -14.858 1.00 96.94 237 LEU A C 1
ATOM 1875 O O . LEU A 1 237 ? 14.121 -0.174 -16.018 1.00 96.94 237 LEU A O 1
ATOM 1879 N N . ASP A 1 238 ? 14.462 -0.426 -13.806 1.00 97.44 238 ASP A N 1
ATOM 1880 C CA . ASP A 1 238 ? 15.867 -0.825 -13.927 1.00 97.44 238 ASP A CA 1
ATOM 1881 C C . ASP A 1 238 ? 16.003 -2.122 -14.738 1.00 97.44 238 ASP A C 1
ATOM 1883 O O . ASP A 1 238 ? 16.842 -2.224 -15.640 1.00 97.44 238 ASP A O 1
ATOM 1887 N N . LYS A 1 239 ? 15.130 -3.099 -14.462 1.00 96.69 239 LYS A N 1
ATOM 1888 C CA . LYS A 1 239 ? 15.068 -4.374 -15.182 1.00 96.69 239 LYS A CA 1
ATOM 1889 C C . LYS A 1 239 ? 14.754 -4.167 -16.666 1.00 96.69 239 LYS A C 1
ATOM 1891 O O . LYS A 1 239 ? 15.501 -4.655 -17.512 1.00 96.69 239 LYS A O 1
ATOM 1896 N N . GLU A 1 240 ? 13.692 -3.433 -16.994 1.00 96.75 240 GLU A N 1
ATOM 1897 C CA . GLU A 1 240 ? 13.274 -3.223 -18.387 1.00 96.75 240 GLU A CA 1
ATOM 1898 C C . GLU A 1 240 ? 14.308 -2.401 -19.171 1.00 96.75 240 GLU A C 1
ATOM 1900 O O . GLU A 1 240 ? 14.626 -2.722 -20.318 1.00 96.75 240 GLU A O 1
ATOM 1905 N N . THR A 1 241 ? 14.938 -1.416 -18.522 1.00 97.50 241 THR A N 1
ATOM 1906 C CA . THR A 1 241 ? 16.054 -0.655 -19.103 1.00 97.50 241 THR A CA 1
ATOM 1907 C C . THR A 1 241 ? 17.232 -1.569 -19.446 1.00 97.50 241 THR A C 1
ATOM 1909 O O . THR A 1 241 ? 17.793 -1.483 -20.543 1.00 97.50 241 THR A O 1
ATOM 1912 N N . ALA A 1 242 ? 17.612 -2.473 -18.537 1.00 97.81 242 ALA A N 1
ATOM 1913 C CA . ALA A 1 242 ? 18.689 -3.428 -18.783 1.00 97.81 242 ALA A CA 1
ATOM 1914 C C . ALA A 1 242 ? 18.350 -4.392 -19.934 1.00 97.81 242 ALA A C 1
ATOM 1916 O O . ALA A 1 242 ? 19.195 -4.647 -20.799 1.00 97.81 242 ALA A O 1
ATOM 1917 N N . GLU A 1 243 ? 17.114 -4.893 -19.984 1.00 97.38 243 GLU A N 1
ATOM 1918 C CA . GLU A 1 243 ? 16.636 -5.786 -21.043 1.00 97.38 243 GLU A CA 1
ATOM 1919 C C . GLU A 1 243 ? 16.647 -5.114 -22.422 1.00 97.38 243 GLU A C 1
ATOM 1921 O O . GLU A 1 243 ? 17.150 -5.697 -23.387 1.00 97.38 243 GLU A O 1
ATOM 1926 N N . VAL A 1 244 ? 16.162 -3.875 -22.520 1.00 97.31 244 VAL A N 1
ATOM 1927 C CA . VAL A 1 244 ? 16.230 -3.062 -23.743 1.00 97.31 244 VAL A CA 1
ATOM 1928 C C . VAL A 1 244 ? 17.670 -2.887 -24.210 1.00 97.31 244 VAL A C 1
ATOM 1930 O O . VAL A 1 244 ? 17.988 -3.138 -25.375 1.00 97.31 244 VAL A O 1
ATOM 1933 N N . MET A 1 245 ? 18.561 -2.454 -23.314 1.00 97.50 245 MET A N 1
ATOM 1934 C CA . MET A 1 245 ? 19.947 -2.166 -23.682 1.00 97.50 245 MET A CA 1
ATOM 1935 C C . MET A 1 245 ? 20.660 -3.436 -24.149 1.00 97.50 245 MET A C 1
ATOM 1937 O O . MET A 1 245 ? 21.414 -3.398 -25.124 1.00 97.50 245 MET A O 1
ATOM 1941 N N . LYS A 1 246 ? 20.374 -4.575 -23.509 1.00 98.25 246 LYS A N 1
ATOM 1942 C CA . LYS A 1 246 ? 20.858 -5.888 -23.941 1.00 98.25 246 LYS A CA 1
ATOM 1943 C C . LYS A 1 246 ? 20.363 -6.229 -25.350 1.00 98.25 246 LYS A C 1
ATOM 1945 O O . LYS A 1 246 ? 21.189 -6.539 -26.207 1.00 98.25 246 LYS A O 1
ATOM 1950 N N . LYS A 1 247 ? 19.060 -6.084 -25.626 1.00 97.69 247 LYS A N 1
ATOM 1951 C CA . LYS A 1 247 ? 18.471 -6.322 -26.959 1.00 97.69 247 LYS A CA 1
ATOM 1952 C C . LYS A 1 247 ? 19.106 -5.439 -28.041 1.00 97.69 247 LYS A C 1
ATOM 1954 O O . LYS A 1 247 ? 19.425 -5.931 -29.122 1.00 97.69 247 LYS A O 1
ATOM 1959 N N . LEU A 1 248 ? 19.347 -4.156 -27.755 1.00 97.62 248 LEU A N 1
ATOM 1960 C CA . LEU A 1 248 ? 20.016 -3.241 -28.690 1.00 97.62 248 LEU A CA 1
ATOM 1961 C C . LEU A 1 248 ? 21.461 -3.666 -28.985 1.00 97.62 248 LEU A C 1
ATOM 1963 O O . LEU A 1 248 ? 21.888 -3.647 -30.142 1.00 97.62 248 LEU A O 1
ATOM 1967 N N . GLN A 1 249 ? 22.210 -4.086 -27.962 1.00 97.50 249 GLN A N 1
ATOM 1968 C CA . GLN A 1 249 ? 23.567 -4.604 -28.143 1.00 97.50 249 GLN A CA 1
ATOM 1969 C C . GLN A 1 249 ? 23.586 -5.904 -28.947 1.00 97.50 249 GLN A C 1
ATOM 1971 O O . GLN A 1 249 ? 24.434 -6.065 -29.826 1.00 97.50 249 GLN A O 1
ATOM 1976 N N . ASP A 1 250 ? 22.656 -6.820 -28.671 1.00 97.81 250 ASP A N 1
ATOM 1977 C CA . ASP A 1 250 ? 22.510 -8.055 -29.434 1.00 97.81 250 ASP A CA 1
ATOM 1978 C C . ASP A 1 250 ? 22.214 -7.744 -30.899 1.00 97.81 250 ASP A C 1
ATOM 1980 O O . ASP A 1 250 ? 22.934 -8.222 -31.775 1.00 97.81 250 ASP A O 1
ATOM 1984 N N . ARG A 1 251 ? 21.251 -6.863 -31.188 1.00 96.56 251 ARG A N 1
ATOM 1985 C CA . ARG A 1 251 ? 20.935 -6.434 -32.559 1.00 96.56 251 ARG A CA 1
ATOM 1986 C C . ARG A 1 251 ? 22.156 -5.853 -33.278 1.00 96.56 251 ARG A C 1
ATOM 1988 O O . ARG A 1 251 ? 22.468 -6.289 -34.384 1.00 96.56 251 ARG A O 1
ATOM 1995 N N . ARG A 1 252 ? 22.920 -4.967 -32.626 1.00 96.00 252 ARG A N 1
ATOM 1996 C CA . ARG A 1 252 ? 24.180 -4.429 -33.176 1.00 96.00 252 ARG A CA 1
ATOM 1997 C C . ARG A 1 252 ? 25.197 -5.528 -33.487 1.00 96.00 252 ARG A C 1
ATOM 1999 O O . ARG A 1 252 ? 25.824 -5.491 -34.543 1.00 96.00 252 ARG A O 1
ATOM 2006 N N . ARG A 1 253 ? 25.386 -6.503 -32.587 1.00 96.00 253 ARG A N 1
ATOM 2007 C CA . ARG A 1 253 ? 26.302 -7.635 -32.821 1.00 96.00 253 ARG A CA 1
ATOM 2008 C C . ARG A 1 253 ? 25.898 -8.428 -34.066 1.00 96.00 253 ARG A C 1
ATOM 2010 O O . ARG A 1 253 ? 26.774 -8.815 -34.838 1.00 96.00 253 ARG A O 1
ATOM 2017 N N . HIS A 1 254 ? 24.601 -8.649 -34.273 1.00 95.75 254 HIS A N 1
ATOM 2018 C CA . HIS A 1 254 ? 24.086 -9.342 -35.456 1.00 95.75 254 HIS A CA 1
ATOM 2019 C C . HIS A 1 254 ? 24.294 -8.523 -36.738 1.00 95.75 254 HIS A C 1
ATOM 2021 O O . HIS A 1 254 ? 24.826 -9.056 -37.711 1.00 95.75 254 HIS A O 1
ATOM 2027 N N . GLU A 1 255 ? 23.979 -7.225 -36.723 1.00 94.12 255 GLU A N 1
ATOM 2028 C CA . GLU A 1 255 ? 24.204 -6.322 -37.863 1.00 94.12 255 GLU A CA 1
ATOM 2029 C C . GLU A 1 255 ? 25.689 -6.262 -38.254 1.00 94.12 255 GLU A C 1
ATOM 2031 O O . GLU A 1 255 ? 26.028 -6.414 -39.425 1.00 94.12 255 GLU A O 1
ATOM 2036 N N . MET A 1 256 ? 26.600 -6.154 -37.281 1.00 93.25 256 MET A N 1
ATOM 2037 C CA . MET A 1 256 ? 28.047 -6.143 -37.536 1.00 93.25 256 MET A CA 1
ATOM 2038 C C . MET A 1 256 ? 28.560 -7.447 -38.158 1.00 93.25 256 MET A C 1
ATOM 2040 O O . MET A 1 256 ? 29.419 -7.407 -39.040 1.00 93.25 256 MET A O 1
ATOM 2044 N N . LYS A 1 257 ? 28.036 -8.600 -37.719 1.00 94.06 257 LYS A N 1
ATOM 2045 C CA . LYS A 1 257 ? 28.357 -9.911 -38.310 1.00 94.06 257 LYS A CA 1
ATOM 2046 C C . LYS A 1 257 ? 27.813 -10.044 -39.733 1.00 94.06 257 LYS A C 1
ATOM 2048 O O . LYS A 1 257 ? 28.460 -10.672 -40.565 1.00 94.06 257 LYS A O 1
ATOM 2053 N N . SER A 1 258 ? 26.635 -9.482 -40.000 1.00 93.25 258 SER A N 1
ATOM 2054 C CA . SER A 1 258 ? 26.017 -9.477 -41.330 1.00 93.25 258 SER A CA 1
ATOM 2055 C C . SER A 1 258 ? 26.785 -8.581 -42.306 1.00 93.25 258 SER A C 1
ATOM 2057 O O . SER A 1 258 ? 27.084 -8.982 -43.427 1.00 93.25 258 SER A O 1
ATOM 2059 N N . LEU A 1 259 ? 27.211 -7.403 -41.846 1.00 91.69 259 LEU A N 1
ATOM 2060 C CA . LEU A 1 259 ? 27.883 -6.397 -42.665 1.00 91.69 259 LEU A CA 1
ATOM 2061 C C . LEU A 1 259 ? 29.171 -6.912 -43.323 1.00 91.69 259 LEU A C 1
ATOM 2063 O O . LEU A 1 259 ? 29.420 -6.640 -44.494 1.00 91.69 259 LEU A O 1
ATOM 2067 N N . ALA A 1 260 ? 29.951 -7.710 -42.586 1.00 85.25 260 ALA A N 1
ATOM 2068 C CA . ALA A 1 260 ? 31.179 -8.332 -43.084 1.00 85.25 260 ALA A CA 1
ATOM 2069 C C . ALA A 1 260 ? 30.939 -9.394 -44.175 1.00 85.25 260 ALA A C 1
ATOM 2071 O O . ALA A 1 260 ? 31.875 -9.767 -44.874 1.00 85.25 260 ALA A O 1
ATOM 2072 N N . LYS A 1 261 ? 29.706 -9.902 -44.306 1.00 90.81 261 LYS A N 1
ATOM 2073 C CA . LYS A 1 261 ? 29.324 -10.880 -45.336 1.00 90.81 261 LYS A CA 1
ATOM 2074 C C . LYS A 1 261 ? 28.789 -10.211 -46.602 1.00 90.81 261 LYS A C 1
ATOM 2076 O O . LYS A 1 261 ? 28.932 -10.774 -47.681 1.00 90.81 261 LYS A O 1
ATOM 2081 N N . ILE A 1 262 ? 28.150 -9.048 -46.460 1.00 91.25 262 ILE A N 1
ATOM 2082 C CA . ILE A 1 262 ? 27.424 -8.371 -47.544 1.00 91.25 262 ILE A CA 1
ATOM 2083 C C . ILE A 1 262 ? 28.344 -7.442 -48.346 1.00 91.25 262 ILE A C 1
ATOM 2085 O O . ILE A 1 262 ? 28.265 -7.410 -49.572 1.00 91.25 262 ILE A O 1
ATOM 2089 N N . HIS A 1 263 ? 29.232 -6.701 -47.680 1.00 89.88 263 HIS A N 1
ATOM 2090 C CA . HIS A 1 263 ? 30.071 -5.693 -48.331 1.00 89.88 263 HIS A CA 1
ATOM 2091 C C . HIS A 1 263 ? 31.525 -6.160 -48.438 1.00 89.88 263 HIS A C 1
ATOM 2093 O O . HIS A 1 263 ? 32.051 -6.796 -47.527 1.00 89.88 263 HIS A O 1
ATOM 2099 N N . LYS A 1 264 ? 32.181 -5.821 -49.554 1.00 90.38 264 LYS A N 1
ATOM 2100 C CA . LYS A 1 264 ? 33.614 -6.081 -49.793 1.00 90.38 264 LYS A CA 1
ATOM 2101 C C . LYS A 1 264 ? 34.463 -4.807 -49.780 1.00 90.38 264 LYS A C 1
ATOM 2103 O O . LYS A 1 264 ? 35.667 -4.892 -49.563 1.00 90.38 264 LYS A O 1
ATOM 2108 N N . ASP A 1 265 ? 33.840 -3.646 -49.987 1.00 94.00 265 ASP A N 1
ATOM 2109 C CA . ASP A 1 265 ? 34.504 -2.346 -49.913 1.00 94.00 265 ASP A CA 1
ATOM 2110 C C . ASP A 1 265 ? 34.730 -1.940 -48.450 1.00 94.00 265 ASP A C 1
ATOM 2112 O O . ASP A 1 265 ? 33.799 -1.846 -47.644 1.00 94.00 265 ASP A O 1
ATOM 2116 N N . LYS A 1 266 ? 35.999 -1.715 -48.113 1.00 92.38 266 LYS A N 1
ATOM 2117 C CA . LYS A 1 266 ? 36.451 -1.375 -46.768 1.00 92.38 266 LYS A CA 1
ATOM 2118 C C . LYS A 1 266 ? 35.909 -0.021 -46.304 1.00 92.38 266 LYS A C 1
ATOM 2120 O O . LYS A 1 266 ? 35.554 0.098 -45.127 1.00 92.38 266 LYS A O 1
ATOM 2125 N N . ASP A 1 267 ? 35.833 0.966 -47.192 1.00 94.12 267 ASP A N 1
ATOM 2126 C CA . ASP A 1 267 ? 35.412 2.320 -46.828 1.00 94.12 267 ASP A CA 1
ATOM 2127 C C . ASP A 1 267 ? 33.903 2.367 -46.586 1.00 94.12 267 ASP A C 1
ATOM 2129 O O . ASP A 1 267 ? 33.444 2.934 -45.587 1.00 94.12 267 ASP A O 1
ATOM 2133 N N . GLU A 1 268 ? 33.140 1.647 -47.409 1.00 92.94 268 GLU A N 1
ATOM 2134 C CA . GLU A 1 268 ? 31.700 1.483 -47.229 1.00 92.94 268 GLU A CA 1
ATOM 2135 C C . GLU A 1 268 ? 31.359 0.726 -45.935 1.00 92.94 268 GLU A C 1
ATOM 2137 O O . GLU A 1 268 ? 30.514 1.168 -45.151 1.00 92.94 268 GLU A O 1
ATOM 2142 N N . ILE A 1 269 ? 32.081 -0.358 -45.617 1.00 93.06 269 ILE A N 1
ATOM 2143 C CA . ILE A 1 269 ? 31.950 -1.041 -44.316 1.00 93.06 269 ILE A CA 1
ATOM 2144 C C . ILE A 1 269 ? 32.229 -0.065 -43.162 1.00 93.06 269 ILE A C 1
ATOM 2146 O O . ILE A 1 269 ? 31.539 -0.088 -42.138 1.00 93.06 269 ILE A O 1
ATOM 2150 N N . GLY A 1 270 ? 33.254 0.782 -43.299 1.00 94.25 270 GLY A N 1
ATOM 2151 C CA . GLY A 1 270 ? 33.623 1.786 -42.302 1.00 94.25 270 GLY A CA 1
ATOM 2152 C C . GLY A 1 270 ? 32.552 2.862 -42.105 1.00 94.25 270 GLY A C 1
ATOM 2153 O O . GLY A 1 270 ? 32.303 3.285 -40.972 1.00 94.25 270 GLY A O 1
ATOM 2154 N N . ARG A 1 271 ? 31.885 3.290 -43.180 1.00 96.25 271 ARG A N 1
ATOM 2155 C CA . ARG A 1 271 ? 30.741 4.208 -43.127 1.00 96.25 271 ARG A CA 1
ATOM 2156 C C . ARG A 1 271 ? 29.560 3.576 -42.394 1.00 96.25 271 ARG A C 1
ATOM 2158 O O . ARG A 1 271 ? 29.117 4.127 -41.387 1.00 96.25 271 ARG A O 1
ATOM 2165 N N . ILE A 1 272 ? 29.140 2.379 -42.799 1.00 95.12 272 ILE A N 1
ATOM 2166 C CA . ILE A 1 272 ? 27.975 1.715 -42.200 1.00 95.12 272 ILE A CA 1
ATOM 2167 C C . ILE A 1 272 ? 28.222 1.384 -40.719 1.00 95.12 272 ILE A C 1
ATOM 2169 O O . ILE A 1 272 ? 27.340 1.573 -39.888 1.00 95.12 272 ILE A O 1
ATOM 2173 N N . LYS A 1 273 ? 29.437 0.974 -40.319 1.00 95.25 273 LYS A N 1
ATOM 2174 C CA . LYS A 1 273 ? 29.768 0.768 -38.891 1.00 95.25 273 LYS A CA 1
ATOM 2175 C C . LYS A 1 273 ? 29.588 2.032 -38.044 1.00 95.25 273 LYS A C 1
ATOM 2177 O O . LYS A 1 273 ? 29.180 1.925 -36.880 1.00 95.25 273 LYS A O 1
ATOM 2182 N N . ARG A 1 274 ? 29.912 3.209 -38.595 1.00 97.00 274 ARG A N 1
ATOM 2183 C CA . ARG A 1 274 ? 29.691 4.500 -37.927 1.00 97.00 274 ARG A CA 1
ATOM 2184 C C . ARG A 1 274 ? 28.199 4.787 -37.808 1.00 97.00 274 ARG A C 1
ATOM 2186 O O . ARG A 1 274 ? 27.739 5.045 -36.702 1.00 97.00 274 ARG A O 1
ATOM 2193 N N . GLU A 1 275 ? 27.445 4.636 -38.893 1.00 95.94 275 GLU A N 1
ATOM 2194 C CA . GLU A 1 275 ? 25.988 4.833 -38.908 1.00 95.94 275 GLU A CA 1
ATOM 2195 C C . GLU A 1 275 ? 25.263 3.890 -37.928 1.00 95.94 275 GLU A C 1
ATOM 2197 O O . GLU A 1 275 ? 24.469 4.346 -37.107 1.00 95.94 275 GLU A O 1
ATOM 2202 N N . VAL A 1 276 ? 25.610 2.596 -37.912 1.00 95.19 276 VAL A N 1
ATOM 2203 C CA . VAL A 1 276 ? 25.090 1.606 -36.947 1.00 95.19 276 VAL A CA 1
ATOM 2204 C C . VAL A 1 276 ? 25.423 2.004 -35.507 1.00 95.19 276 VAL A C 1
ATOM 2206 O O . VAL A 1 276 ? 24.598 1.845 -34.606 1.00 95.19 276 VAL A O 1
ATOM 2209 N N . SER A 1 277 ? 26.624 2.539 -35.265 1.00 95.12 277 SER A N 1
ATOM 2210 C CA . SER A 1 277 ? 27.018 3.004 -33.931 1.00 95.12 277 SER A CA 1
ATOM 2211 C C . SER A 1 277 ? 26.197 4.213 -33.488 1.00 95.12 277 SER A C 1
ATOM 2213 O O . SER A 1 277 ? 25.689 4.199 -32.367 1.00 95.12 277 SER A O 1
ATOM 2215 N N . SER A 1 278 ? 26.028 5.208 -34.361 1.00 97.38 278 SER A N 1
ATOM 2216 C CA . SER A 1 278 ? 25.203 6.390 -34.094 1.00 97.38 278 SER A CA 1
ATOM 2217 C C . SER A 1 278 ? 23.739 6.009 -33.861 1.00 97.38 278 SER A C 1
ATOM 2219 O O . SER A 1 278 ? 23.168 6.384 -32.839 1.00 97.38 278 SER A O 1
ATOM 2221 N N . SER A 1 279 ? 23.163 5.166 -34.727 1.00 96.81 279 SER A N 1
ATOM 2222 C CA . SER A 1 279 ? 21.777 4.696 -34.599 1.00 96.81 279 SER A CA 1
ATOM 2223 C C . SER A 1 279 ? 21.546 3.893 -33.315 1.00 96.81 279 SER A C 1
ATOM 2225 O O . SER A 1 279 ? 20.498 4.022 -32.684 1.00 96.81 279 SER A O 1
ATOM 2227 N N . MET A 1 280 ? 22.515 3.075 -32.881 1.00 96.75 280 MET A N 1
ATOM 2228 C CA . MET A 1 280 ? 22.406 2.343 -31.613 1.00 96.75 280 MET A CA 1
ATOM 2229 C C . MET A 1 280 ? 22.321 3.297 -30.416 1.00 96.75 280 MET A C 1
ATOM 2231 O O . MET A 1 280 ? 21.522 3.059 -29.510 1.00 96.75 280 MET A O 1
ATOM 2235 N N . VAL A 1 281 ? 23.145 4.351 -30.393 1.00 97.75 281 VAL A N 1
ATOM 2236 C CA . VAL A 1 281 ? 23.138 5.340 -29.305 1.00 97.75 281 VAL A CA 1
ATOM 2237 C C . VAL A 1 281 ? 21.813 6.093 -29.288 1.00 97.75 281 VAL A C 1
ATOM 2239 O O . VAL A 1 281 ? 21.178 6.151 -28.239 1.00 97.75 281 VAL A O 1
ATOM 2242 N N . GLU A 1 282 ? 21.360 6.586 -30.440 1.00 98.12 282 GLU A N 1
ATOM 2243 C CA . GLU A 1 282 ? 20.084 7.296 -30.570 1.00 98.12 282 GLU A CA 1
ATOM 2244 C C . GLU A 1 282 ? 18.901 6.440 -30.093 1.00 98.12 282 GLU A C 1
ATOM 2246 O O . GLU A 1 282 ? 18.134 6.865 -29.231 1.00 98.12 282 GLU A O 1
ATOM 2251 N N . LYS A 1 283 ? 18.805 5.184 -30.555 1.00 97.81 283 LYS A N 1
ATOM 2252 C CA . LYS A 1 283 ? 17.779 4.232 -30.091 1.00 97.81 283 LYS A CA 1
ATOM 2253 C C . LYS A 1 283 ? 17.859 3.983 -28.586 1.00 97.81 283 LYS A C 1
ATOM 2255 O O . LYS A 1 283 ? 16.829 3.913 -27.924 1.00 97.81 283 LYS A O 1
ATOM 2260 N N . GLY A 1 284 ? 19.069 3.863 -28.038 1.00 98.19 284 GLY A N 1
ATOM 2261 C CA . GLY A 1 284 ? 19.280 3.674 -26.604 1.00 98.19 284 GLY A CA 1
ATOM 2262 C C . GLY A 1 284 ? 18.841 4.877 -25.767 1.00 98.19 284 GLY A C 1
ATOM 2263 O O . GLY A 1 284 ? 18.275 4.689 -24.694 1.00 98.19 284 GLY A O 1
ATOM 2264 N N . VAL A 1 285 ? 19.073 6.101 -26.249 1.00 98.56 285 VAL A N 1
ATOM 2265 C CA . VAL A 1 285 ? 18.606 7.330 -25.590 1.00 98.56 285 VAL A CA 1
ATOM 2266 C C . VAL A 1 285 ? 17.084 7.422 -25.661 1.00 98.56 285 VAL A C 1
ATOM 2268 O O . VAL A 1 285 ? 16.445 7.565 -24.620 1.00 98.56 285 VAL A O 1
ATOM 2271 N N . ASN A 1 286 ? 16.505 7.259 -26.853 1.00 98.38 286 ASN A N 1
ATOM 2272 C CA . ASN A 1 286 ? 15.059 7.343 -27.063 1.00 98.38 286 ASN A CA 1
ATOM 2273 C C . ASN A 1 286 ? 14.300 6.348 -26.183 1.00 98.38 286 ASN A C 1
ATOM 2275 O O . ASN A 1 286 ? 13.299 6.703 -25.566 1.00 98.38 286 ASN A O 1
ATOM 2279 N N . GLU A 1 287 ? 14.805 5.122 -26.063 1.00 98.12 287 GLU A N 1
ATOM 2280 C CA . GLU A 1 287 ? 14.124 4.099 -25.281 1.00 98.12 287 GLU A CA 1
ATOM 2281 C C . GLU A 1 287 ? 14.240 4.325 -23.769 1.00 98.12 287 GLU A C 1
ATOM 2283 O O . GLU A 1 287 ? 13.270 4.109 -23.045 1.00 98.12 287 GLU A O 1
ATOM 2288 N N . ARG A 1 288 ? 15.368 4.855 -23.274 1.00 98.12 288 ARG A N 1
ATOM 2289 C CA . ARG A 1 288 ? 15.461 5.289 -21.868 1.00 98.12 288 ARG A CA 1
ATOM 2290 C C . ARG A 1 288 ? 14.501 6.431 -21.563 1.00 98.12 288 ARG A C 1
ATOM 2292 O O . ARG A 1 288 ? 13.868 6.414 -20.513 1.00 98.12 288 ARG A O 1
ATOM 2299 N N . VAL A 1 289 ? 14.378 7.401 -22.472 1.00 98.50 289 VAL A N 1
ATOM 2300 C CA . VAL A 1 289 ? 13.417 8.505 -22.330 1.00 98.50 289 VAL A CA 1
ATOM 2301 C C . VAL A 1 289 ? 11.987 7.962 -22.309 1.00 98.50 289 VAL A C 1
ATOM 2303 O O . VAL A 1 289 ? 11.215 8.322 -21.422 1.00 98.50 289 VAL A O 1
ATOM 2306 N N . ARG A 1 290 ? 11.647 7.039 -23.218 1.00 98.25 290 ARG A N 1
ATOM 2307 C CA . ARG A 1 290 ? 10.331 6.384 -23.256 1.00 98.25 290 ARG A CA 1
ATOM 2308 C C . ARG A 1 290 ? 10.020 5.653 -21.947 1.00 98.25 290 ARG A C 1
ATOM 2310 O O . ARG A 1 290 ? 8.938 5.832 -21.393 1.00 98.25 290 ARG A O 1
ATOM 2317 N N . LEU A 1 291 ? 10.956 4.851 -21.436 1.00 98.06 291 LEU A N 1
ATOM 2318 C CA . LEU A 1 291 ? 10.782 4.116 -20.178 1.00 98.06 291 LEU A CA 1
ATOM 2319 C C . LEU A 1 291 ? 10.668 5.050 -18.968 1.00 98.06 291 LEU A C 1
ATOM 2321 O O . LEU A 1 291 ? 9.830 4.809 -18.101 1.00 98.06 291 LEU A O 1
ATOM 2325 N N . ALA A 1 292 ? 11.441 6.138 -18.929 1.00 97.62 292 ALA A N 1
ATOM 2326 C CA . ALA A 1 292 ? 11.347 7.144 -17.873 1.00 97.62 292 ALA A CA 1
ATOM 2327 C C . ALA A 1 292 ? 9.961 7.813 -17.841 1.00 97.62 292 ALA A C 1
ATOM 2329 O O . ALA A 1 292 ? 9.363 7.918 -16.773 1.00 97.62 292 ALA A O 1
ATOM 2330 N N . GLN A 1 293 ? 9.410 8.176 -19.004 1.00 98.19 293 GLN A N 1
ATOM 2331 C CA . GLN A 1 293 ? 8.059 8.744 -19.108 1.00 98.19 293 GLN A CA 1
ATOM 2332 C C . GLN A 1 293 ? 6.972 7.762 -18.653 1.00 98.19 293 GLN A C 1
ATOM 2334 O O . GLN A 1 293 ? 5.985 8.160 -18.036 1.00 98.19 293 GLN A O 1
ATOM 2339 N N . ILE A 1 294 ? 7.124 6.470 -18.960 1.00 97.38 294 ILE A N 1
ATOM 2340 C CA . ILE A 1 294 ? 6.189 5.439 -18.488 1.00 97.38 294 ILE A CA 1
ATOM 2341 C C . ILE A 1 294 ? 6.283 5.295 -16.972 1.00 97.38 294 ILE A C 1
ATOM 2343 O O . ILE A 1 294 ? 5.253 5.269 -16.302 1.00 97.38 294 ILE A O 1
ATOM 2347 N N . TYR A 1 295 ? 7.499 5.227 -16.432 1.00 97.81 295 TYR A N 1
ATOM 2348 C CA . TYR A 1 295 ? 7.725 5.142 -14.995 1.00 97.81 295 TYR A CA 1
ATOM 2349 C C . TYR A 1 295 ? 7.121 6.337 -14.251 1.00 97.81 295 TYR A C 1
ATOM 2351 O O . TYR A 1 295 ? 6.466 6.136 -13.232 1.00 97.81 295 TYR A O 1
ATOM 2359 N N . GLU A 1 296 ? 7.291 7.557 -14.760 1.00 98.19 296 GLU A N 1
ATOM 2360 C CA . GLU A 1 296 ? 6.712 8.770 -14.171 1.00 98.19 296 GLU A CA 1
ATOM 2361 C C . GLU A 1 296 ? 5.183 8.680 -14.109 1.00 98.19 296 GLU A C 1
ATOM 2363 O O . GLU A 1 296 ? 4.612 8.726 -13.021 1.00 98.19 296 GLU A O 1
ATOM 2368 N N . LYS A 1 297 ? 4.527 8.383 -15.239 1.00 97.69 297 LYS A N 1
ATOM 2369 C CA . LYS A 1 297 ? 3.066 8.192 -15.291 1.00 97.69 297 LYS A CA 1
ATOM 2370 C C . LYS A 1 297 ? 2.578 7.099 -14.341 1.00 97.69 297 LYS A C 1
ATOM 2372 O O . LYS A 1 297 ? 1.559 7.259 -13.676 1.00 97.69 297 LYS A O 1
ATOM 2377 N N . LYS A 1 298 ? 3.298 5.976 -14.265 1.00 97.50 298 LYS A N 1
ATOM 2378 C CA . LYS A 1 298 ? 2.950 4.866 -13.367 1.00 97.50 298 LYS A CA 1
ATOM 2379 C C . LYS A 1 298 ? 3.175 5.202 -11.899 1.00 97.50 298 LYS A C 1
ATOM 2381 O O . LYS A 1 298 ? 2.436 4.715 -11.050 1.00 97.50 298 LYS A O 1
ATOM 2386 N N . THR A 1 299 ? 4.156 6.045 -11.605 1.00 97.81 299 THR A N 1
ATOM 2387 C CA . THR A 1 299 ? 4.409 6.554 -10.256 1.00 97.81 299 THR A CA 1
ATOM 2388 C C . THR A 1 299 ? 3.270 7.472 -9.815 1.00 97.81 299 THR A C 1
ATOM 2390 O O . THR A 1 299 ? 2.752 7.303 -8.716 1.00 97.81 299 THR A O 1
ATOM 2393 N N . GLU A 1 300 ? 2.831 8.388 -10.681 1.00 98.06 300 GLU A N 1
ATOM 2394 C CA . GLU A 1 300 ? 1.689 9.274 -10.417 1.00 98.06 300 GLU A CA 1
ATOM 2395 C C . GLU A 1 300 ? 0.384 8.493 -10.211 1.00 98.06 300 GLU A C 1
ATOM 2397 O O . GLU A 1 300 ? -0.347 8.741 -9.251 1.00 98.06 300 GLU A O 1
ATOM 2402 N N . GLU A 1 301 ? 0.104 7.519 -11.084 1.00 97.75 301 GLU A N 1
ATOM 2403 C CA . GLU A 1 301 ? -1.073 6.650 -10.979 1.00 97.75 301 GLU A CA 1
ATOM 2404 C C . GLU A 1 301 ? -1.079 5.873 -9.654 1.00 97.75 301 GLU A C 1
ATOM 2406 O O . GLU A 1 301 ? -2.090 5.844 -8.948 1.00 97.75 301 GLU A O 1
ATOM 2411 N N . LEU A 1 302 ? 0.059 5.280 -9.288 1.00 97.88 302 LEU A N 1
ATOM 2412 C CA . LEU A 1 302 ? 0.194 4.511 -8.056 1.00 97.88 302 LEU A CA 1
ATOM 2413 C C . LEU A 1 302 ? 0.071 5.392 -6.806 1.00 97.88 302 LEU A C 1
ATOM 2415 O O . LEU A 1 302 ? -0.614 5.009 -5.859 1.00 97.88 302 LEU A O 1
ATOM 2419 N N . GLU A 1 303 ? 0.670 6.585 -6.803 1.00 98.06 303 GLU A N 1
ATOM 2420 C CA . GLU A 1 303 ? 0.553 7.520 -5.679 1.00 98.06 303 GLU A CA 1
ATOM 2421 C C . GLU A 1 303 ? -0.890 8.017 -5.511 1.00 98.06 303 GLU A C 1
ATOM 2423 O O . GLU A 1 303 ? -1.384 8.126 -4.387 1.00 98.06 303 GLU A O 1
ATOM 2428 N N . LYS A 1 304 ? -1.614 8.236 -6.617 1.00 98.31 304 LYS A N 1
ATOM 2429 C CA . LYS A 1 304 ? -3.044 8.559 -6.567 1.00 98.31 304 LYS A CA 1
ATOM 2430 C C . LYS A 1 304 ? -3.848 7.435 -5.906 1.00 98.31 304 LYS A C 1
ATOM 2432 O O . LYS A 1 304 ? -4.639 7.706 -5.005 1.00 98.31 304 LYS A O 1
ATOM 2437 N N . GLN A 1 305 ? -3.608 6.178 -6.285 1.00 98.25 305 GLN A N 1
ATOM 2438 C CA . GLN A 1 305 ? -4.249 5.027 -5.636 1.00 98.25 305 GLN A CA 1
ATOM 2439 C C . GLN A 1 305 ? -3.885 4.934 -4.144 1.00 98.25 305 GLN A C 1
ATOM 2441 O O . GLN A 1 305 ? -4.728 4.603 -3.307 1.00 98.25 305 GLN A O 1
ATOM 2446 N N . HIS A 1 306 ? -2.631 5.228 -3.782 1.00 98.56 306 HIS A N 1
ATOM 2447 C CA . HIS A 1 306 ? -2.199 5.260 -2.383 1.00 98.56 306 HIS A CA 1
ATOM 2448 C C . HIS A 1 306 ? -2.946 6.318 -1.581 1.00 98.56 306 HIS A C 1
ATOM 2450 O O . HIS A 1 306 ? -3.325 6.048 -0.439 1.00 98.56 306 HIS A O 1
ATOM 2456 N N . GLU A 1 307 ? -3.176 7.489 -2.168 1.00 98.50 307 GLU A N 1
ATOM 2457 C CA . GLU A 1 307 ? -3.929 8.568 -1.540 1.00 98.50 307 GLU A CA 1
ATOM 2458 C C . GLU A 1 307 ? -5.400 8.201 -1.335 1.00 98.50 307 GLU A C 1
ATOM 2460 O O . GLU A 1 307 ? -5.913 8.353 -0.227 1.00 98.50 307 GLU A O 1
ATOM 2465 N N . GLU A 1 308 ? -6.052 7.612 -2.338 1.00 98.25 308 GLU A N 1
ATOM 2466 C CA . GLU A 1 308 ? -7.427 7.108 -2.216 1.00 98.25 308 GLU A CA 1
ATOM 2467 C C . GLU A 1 308 ? -7.553 6.087 -1.069 1.00 98.25 308 GLU A C 1
ATOM 2469 O O . GLU A 1 308 ? -8.483 6.140 -0.259 1.00 98.25 308 GLU A O 1
ATOM 2474 N N . ILE A 1 309 ? -6.570 5.194 -0.925 1.00 98.38 309 ILE A N 1
ATOM 2475 C CA . ILE A 1 309 ? -6.523 4.225 0.178 1.00 98.38 309 ILE A CA 1
ATOM 2476 C C . ILE A 1 309 ? -6.315 4.914 1.532 1.00 98.38 309 ILE A C 1
ATOM 2478 O O . ILE A 1 309 ? -6.949 4.517 2.514 1.00 98.38 309 ILE A O 1
ATOM 2482 N N . ARG A 1 310 ? -5.460 5.944 1.612 1.00 98.50 310 ARG A N 1
ATOM 2483 C CA . ARG A 1 310 ? -5.242 6.720 2.847 1.00 98.50 310 ARG A CA 1
ATOM 2484 C C . ARG A 1 310 ? -6.506 7.468 3.267 1.00 98.50 310 ARG A C 1
ATOM 2486 O O . ARG A 1 310 ? -6.832 7.482 4.455 1.00 98.50 310 ARG A O 1
ATOM 2493 N N . GLN A 1 311 ? -7.236 8.042 2.316 1.00 98.31 311 GLN A N 1
ATOM 2494 C CA . GLN A 1 311 ? -8.520 8.700 2.566 1.00 98.31 311 GLN A CA 1
ATOM 2495 C C . GLN A 1 311 ? -9.555 7.697 3.073 1.00 98.31 311 GLN A C 1
ATOM 2497 O O . GLN A 1 311 ? -10.074 7.865 4.176 1.00 98.31 311 GLN A O 1
ATOM 2502 N N . HIS A 1 312 ? -9.741 6.584 2.360 1.00 98.00 312 HIS A N 1
ATOM 2503 C CA . HIS A 1 312 ? -10.658 5.525 2.778 1.00 98.00 312 HIS A CA 1
ATOM 2504 C C . HIS A 1 312 ? -10.302 4.960 4.165 1.00 98.00 312 HIS A C 1
ATOM 2506 O O . HIS A 1 312 ? -11.184 4.712 4.986 1.00 98.00 312 HIS A O 1
ATOM 2512 N N . PHE A 1 313 ? -9.012 4.812 4.481 1.00 98.38 313 PHE A N 1
ATOM 2513 C CA . PHE A 1 313 ? -8.555 4.402 5.809 1.00 98.38 313 PHE A CA 1
ATOM 2514 C C . PHE A 1 313 ? -8.977 5.399 6.895 1.00 98.38 313 PHE A C 1
ATOM 2516 O O . PHE A 1 313 ? -9.479 4.994 7.946 1.00 98.38 313 PHE A O 1
ATOM 2523 N N . ASN A 1 314 ? -8.787 6.697 6.649 1.00 98.19 314 ASN A N 1
ATOM 2524 C CA . ASN A 1 314 ? -9.157 7.745 7.594 1.00 98.19 314 ASN A CA 1
ATOM 2525 C C . ASN A 1 314 ? -10.672 7.808 7.809 1.00 98.19 314 ASN A C 1
ATOM 2527 O O . ASN A 1 314 ? -11.114 7.978 8.947 1.00 98.19 314 ASN A O 1
ATOM 2531 N N . ASP A 1 315 ? -11.458 7.623 6.753 1.00 98.12 315 ASP A N 1
ATOM 2532 C CA . ASP A 1 315 ? -12.917 7.610 6.835 1.00 98.12 315 ASP A CA 1
ATOM 2533 C C . ASP A 1 315 ? -13.421 6.396 7.612 1.00 98.12 315 ASP A C 1
ATOM 2535 O O . ASP A 1 315 ? -14.225 6.549 8.533 1.00 98.12 315 ASP A O 1
ATOM 2539 N N . LEU A 1 316 ? -12.880 5.204 7.337 1.00 97.06 316 LEU A N 1
ATOM 2540 C CA . LEU A 1 316 ? -13.179 4.000 8.116 1.00 97.06 316 LEU A CA 1
ATOM 2541 C C . LEU A 1 316 ? -12.813 4.172 9.590 1.00 97.06 316 LEU A C 1
ATOM 2543 O O . LEU A 1 316 ? -13.590 3.786 10.461 1.00 97.06 316 LEU A O 1
ATOM 2547 N N . LYS A 1 317 ? -11.655 4.772 9.884 1.00 97.69 317 LYS A N 1
ATOM 2548 C CA . LYS A 1 317 ? -11.215 5.046 11.257 1.00 97.69 317 LYS A CA 1
ATOM 2549 C C . LYS A 1 317 ? -12.183 5.984 11.976 1.00 97.69 317 LYS A C 1
ATOM 2551 O O . LYS A 1 317 ? -12.642 5.668 13.071 1.00 97.69 317 LYS A O 1
ATOM 2556 N N . LYS A 1 318 ? -12.530 7.117 11.357 1.00 98.06 318 LYS A N 1
ATOM 2557 C CA . LYS A 1 318 ? -13.477 8.094 11.921 1.00 98.06 318 LYS A CA 1
ATOM 2558 C C . LYS A 1 318 ? -14.859 7.480 12.129 1.00 98.06 318 LYS A C 1
ATOM 2560 O O . LYS A 1 318 ? -15.423 7.624 13.209 1.00 98.06 318 LYS A O 1
ATOM 2565 N N . LYS A 1 319 ? -15.373 6.764 11.125 1.00 97.94 319 LYS A N 1
ATOM 2566 C CA . LYS A 1 319 ? -16.681 6.106 11.180 1.00 97.94 319 LYS A CA 1
ATOM 2567 C C . LYS A 1 319 ? -16.735 5.060 12.290 1.00 97.94 319 LYS A C 1
ATOM 2569 O O . LYS A 1 319 ? -17.616 5.133 13.137 1.00 97.94 319 LYS A O 1
ATOM 2574 N N . ALA A 1 320 ? -15.753 4.162 12.355 1.00 97.06 320 ALA A N 1
ATOM 2575 C CA . ALA A 1 320 ? -15.692 3.141 13.399 1.00 97.06 320 ALA A CA 1
ATOM 2576 C C . ALA A 1 320 ? -15.549 3.747 14.807 1.00 97.06 320 ALA A C 1
ATOM 2578 O O . ALA A 1 320 ? -16.058 3.184 15.773 1.00 97.06 320 ALA A O 1
ATOM 2579 N N . LYS A 1 321 ? -14.877 4.899 14.945 1.00 97.06 321 LYS A N 1
ATOM 2580 C CA . LYS A 1 321 ? -14.799 5.621 16.221 1.00 97.06 321 LYS A CA 1
ATOM 2581 C C . LYS A 1 321 ? -16.143 6.239 16.613 1.00 97.06 321 LYS A C 1
ATOM 2583 O O . LYS A 1 321 ? -16.542 6.116 17.763 1.00 97.06 321 LYS A O 1
ATOM 2588 N N . ALA A 1 322 ? -16.845 6.866 15.671 1.00 97.62 322 ALA A N 1
ATOM 2589 C CA . ALA A 1 322 ? -18.171 7.430 15.917 1.00 97.62 322 ALA A CA 1
ATOM 2590 C C . ALA A 1 322 ? -19.194 6.342 16.287 1.00 97.62 322 ALA A C 1
ATOM 2592 O O . ALA A 1 322 ? -19.940 6.500 17.248 1.00 97.62 322 ALA A O 1
ATOM 2593 N N . GLU A 1 323 ? -19.184 5.210 15.578 1.00 97.38 323 GLU A N 1
ATOM 2594 C CA . GLU A 1 323 ? -20.024 4.047 15.895 1.00 97.38 323 GLU A CA 1
ATOM 2595 C C . GLU A 1 323 ? -19.741 3.508 17.300 1.00 97.38 323 GLU A C 1
ATOM 2597 O O . GLU A 1 323 ? -20.677 3.227 18.044 1.00 97.38 323 GLU A O 1
ATOM 2602 N N . LEU A 1 324 ? -18.464 3.426 17.687 1.00 96.12 324 LEU A N 1
ATOM 2603 C CA . LEU A 1 324 ? -18.064 2.990 19.021 1.00 96.12 324 LEU A CA 1
ATOM 2604 C C . LEU A 1 324 ? -18.606 3.921 20.115 1.00 96.12 324 LEU A C 1
ATOM 2606 O O . LEU A 1 324 ? -19.175 3.444 21.095 1.00 96.12 324 LEU A O 1
ATOM 2610 N N . VAL A 1 325 ? -18.451 5.236 19.945 1.00 96.25 325 VAL A N 1
ATOM 2611 C CA . VAL A 1 325 ? -18.967 6.231 20.899 1.00 96.25 325 VAL A CA 1
ATOM 2612 C C . VAL A 1 325 ? -20.486 6.103 21.029 1.00 96.25 325 VAL A C 1
ATOM 2614 O O . VAL A 1 325 ? -20.986 5.928 22.139 1.00 96.25 325 VAL A O 1
ATOM 2617 N N . ASN A 1 326 ? -21.205 6.065 19.903 1.00 96.31 326 ASN A N 1
ATOM 2618 C CA . ASN A 1 326 ? -22.663 5.932 19.884 1.00 96.31 326 ASN A CA 1
ATOM 2619 C C . ASN A 1 326 ? -23.142 4.626 20.547 1.00 96.31 326 ASN A C 1
ATOM 2621 O O . ASN A 1 326 ? -24.116 4.633 21.301 1.00 96.31 326 ASN A O 1
ATOM 2625 N N . GLU A 1 327 ? -22.461 3.498 20.302 1.00 95.88 327 GLU A N 1
ATOM 2626 C CA . GLU A 1 327 ? -22.782 2.204 20.923 1.00 95.88 327 GLU A CA 1
ATOM 2627 C C . GLU A 1 327 ? -22.677 2.282 22.454 1.00 95.88 327 GLU A C 1
ATOM 2629 O O . GLU A 1 327 ? -23.542 1.770 23.171 1.00 95.88 327 GLU A O 1
ATOM 2634 N N . PHE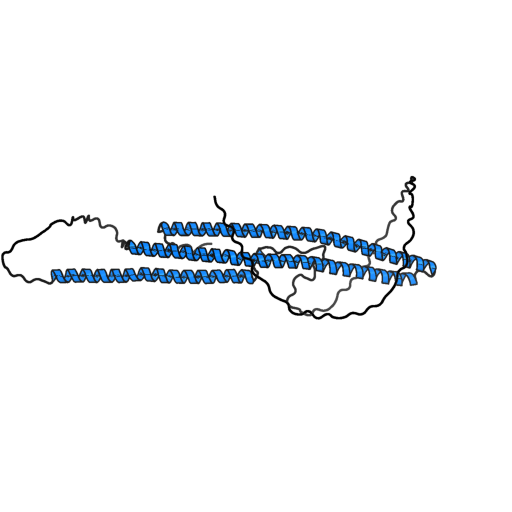 A 1 328 ? -21.627 2.923 22.972 1.00 95.12 328 PHE A N 1
ATOM 2635 C CA . PHE A 1 328 ? -21.396 3.018 24.412 1.00 95.12 328 PHE A CA 1
ATOM 2636 C C . PHE A 1 328 ? -22.264 4.071 25.103 1.00 95.12 328 PHE A C 1
ATOM 2638 O O . PHE A 1 328 ? -22.706 3.827 26.227 1.00 95.12 328 PHE A O 1
ATOM 2645 N N . GLU A 1 329 ? -22.590 5.175 24.434 1.00 94.62 329 GLU A N 1
ATOM 2646 C CA . GLU A 1 329 ? -23.602 6.124 24.910 1.00 94.62 329 GLU A CA 1
ATOM 2647 C C . GLU A 1 329 ? -24.972 5.446 25.048 1.00 94.62 329 GLU A C 1
ATOM 2649 O O . GLU A 1 329 ? -25.597 5.527 26.109 1.00 94.62 329 GLU A O 1
ATOM 2654 N N . ALA A 1 330 ? -25.399 4.679 24.039 1.00 94.12 330 ALA A N 1
ATOM 2655 C CA . ALA A 1 330 ? -26.649 3.921 24.092 1.00 94.12 330 ALA A CA 1
ATOM 2656 C C . ALA A 1 330 ? -26.643 2.851 25.201 1.00 94.12 330 ALA A C 1
ATOM 2658 O O . ALA A 1 330 ? -27.630 2.683 25.922 1.00 94.12 330 ALA A O 1
ATOM 2659 N N . LYS A 1 331 ? -25.525 2.132 25.394 1.00 93.19 331 LYS A N 1
ATOM 2660 C CA . LYS A 1 331 ? -25.386 1.156 26.492 1.00 93.19 331 LYS A CA 1
ATOM 2661 C C . LYS A 1 331 ? -25.486 1.809 27.868 1.00 93.19 331 LYS A C 1
ATOM 2663 O O . LYS A 1 331 ? -26.131 1.240 28.746 1.00 93.19 331 LYS A O 1
ATOM 2668 N N . LEU A 1 332 ? -24.862 2.971 28.067 1.00 92.19 332 LEU A N 1
ATOM 2669 C CA . LEU A 1 332 ? -24.935 3.699 29.335 1.00 92.19 332 LEU A CA 1
ATOM 2670 C C . LEU A 1 332 ? -26.365 4.159 29.630 1.00 92.19 332 LEU A C 1
ATOM 2672 O O . LEU A 1 332 ? -26.852 3.923 30.735 1.00 92.19 332 LEU A O 1
ATOM 2676 N N . GLN A 1 333 ? -27.067 4.701 28.630 1.00 90.25 333 GLN A N 1
ATOM 2677 C CA . GLN A 1 333 ? -28.482 5.061 28.767 1.00 90.25 333 GLN A CA 1
ATOM 2678 C C . GLN A 1 333 ? -29.336 3.847 29.170 1.00 90.25 333 GLN A C 1
ATOM 2680 O O . GLN A 1 333 ? -30.119 3.929 30.112 1.00 90.25 333 GLN A O 1
ATOM 2685 N N . ASN A 1 334 ? -29.144 2.683 28.540 1.00 88.44 334 ASN A N 1
ATOM 2686 C CA . ASN A 1 334 ? -29.900 1.469 28.881 1.00 88.44 334 ASN A CA 1
ATOM 2687 C C . ASN A 1 334 ? -29.681 1.001 30.329 1.00 88.44 334 ASN A C 1
ATOM 2689 O O . ASN A 1 334 ? -30.627 0.563 30.990 1.00 88.44 334 ASN A O 1
ATOM 2693 N N . VAL A 1 335 ? -28.448 1.112 30.839 1.00 87.19 335 VAL A N 1
ATOM 2694 C CA . VAL A 1 335 ? -28.152 0.803 32.245 1.00 87.19 335 VAL A CA 1
ATOM 2695 C C . VAL A 1 335 ? -28.860 1.789 33.177 1.00 87.19 335 VAL A C 1
ATOM 2697 O O . VAL A 1 335 ? -29.408 1.359 34.191 1.00 87.19 335 VAL A O 1
ATOM 2700 N N . ASP A 1 336 ? -28.907 3.076 32.828 1.00 76.81 336 ASP A N 1
ATOM 2701 C CA . ASP A 1 336 ? -29.569 4.115 33.627 1.00 76.81 336 ASP A CA 1
ATOM 2702 C C . ASP A 1 336 ? -31.081 3.899 33.758 1.00 76.81 336 ASP A C 1
ATOM 2704 O O . ASP A 1 336 ? -31.637 4.098 34.839 1.00 76.81 336 ASP A O 1
ATOM 2708 N N . PHE A 1 337 ? -31.742 3.411 32.704 1.00 70.62 337 PHE A N 1
ATOM 2709 C CA . PHE A 1 337 ? -33.179 3.110 32.725 1.00 70.62 337 PHE A CA 1
ATOM 2710 C C . PHE A 1 337 ? -33.528 1.758 33.370 1.00 70.62 337 PHE A C 1
ATOM 2712 O O . PHE A 1 337 ? -34.693 1.360 33.381 1.00 70.62 337 PHE A O 1
ATOM 2719 N N . GLY A 1 338 ? -32.548 1.027 33.916 1.00 58.25 338 GLY A N 1
ATOM 2720 C CA . GLY A 1 338 ? -32.787 -0.273 34.553 1.00 58.25 338 GLY A CA 1
ATOM 2721 C C . GLY A 1 338 ? -33.250 -1.360 33.578 1.00 58.25 338 GLY A C 1
ATOM 2722 O O . GLY A 1 338 ? -33.638 -2.451 34.006 1.00 58.25 338 GLY A O 1
ATOM 2723 N N . VAL A 1 339 ? -33.161 -1.098 32.272 1.00 49.84 339 VAL A N 1
ATOM 2724 C CA . VAL A 1 339 ? -33.324 -2.094 31.216 1.00 49.84 339 VAL A CA 1
ATOM 2725 C C . VAL A 1 339 ? -32.007 -2.857 31.161 1.00 49.84 339 VAL A C 1
ATOM 2727 O O . VAL A 1 339 ? -31.145 -2.629 30.315 1.00 49.84 339 VAL A O 1
ATOM 2730 N N . GLY A 1 340 ? -31.802 -3.729 32.152 1.00 45.72 340 GLY A N 1
ATOM 2731 C CA . GLY A 1 340 ? -30.664 -4.641 32.155 1.00 45.72 340 GLY A CA 1
ATOM 2732 C C . GLY A 1 340 ? -30.598 -5.373 30.811 1.00 45.72 340 GLY A C 1
ATOM 2733 O O . GLY A 1 340 ? -31.651 -5.589 30.206 1.00 45.72 340 GLY A O 1
ATOM 2734 N N . PRO A 1 341 ? -29.401 -5.748 30.326 1.00 46.16 341 PRO A N 1
ATOM 2735 C CA . PRO A 1 341 ? -29.265 -6.422 29.045 1.00 46.16 341 PRO A CA 1
ATOM 2736 C C . PRO A 1 341 ? -30.116 -7.689 29.085 1.00 46.16 341 PRO A C 1
ATOM 2738 O O . PRO A 1 341 ? -29.769 -8.677 29.736 1.00 46.16 341 PRO A O 1
ATOM 2741 N N . SER A 1 342 ? -31.283 -7.623 28.446 1.00 39.59 342 SER A N 1
ATOM 2742 C CA . SER A 1 342 ? -32.116 -8.779 28.195 1.00 39.59 342 SER A CA 1
ATOM 2743 C C . SER A 1 342 ? -31.270 -9.657 27.298 1.00 39.59 342 SER A C 1
ATOM 2745 O O . SER A 1 342 ? -30.978 -9.297 26.158 1.00 39.59 342 SER A O 1
ATOM 2747 N N . ALA A 1 343 ? -30.787 -10.762 27.855 1.00 40.66 343 ALA A N 1
ATOM 2748 C CA . ALA A 1 343 ? -30.122 -11.823 27.126 1.00 40.66 343 ALA A CA 1
ATOM 2749 C C . ALA A 1 343 ? -31.129 -12.440 26.141 1.00 40.66 343 ALA A C 1
ATOM 2751 O O . ALA A 1 343 ? -31.701 -13.489 26.409 1.00 40.66 343 ALA A O 1
ATOM 2752 N N . LYS A 1 344 ? -31.419 -11.728 25.049 1.00 39.50 344 LYS A N 1
ATOM 2753 C CA . LYS A 1 344 ? -32.262 -12.146 23.927 1.00 39.50 344 LYS A CA 1
ATOM 2754 C C . LYS A 1 344 ? -31.843 -11.399 22.661 1.00 39.50 344 LYS A C 1
ATOM 2756 O O . LYS A 1 344 ? -32.605 -10.615 22.117 1.00 39.50 344 LYS A O 1
ATOM 2761 N N . THR A 1 345 ? -30.638 -11.682 22.190 1.00 37.91 345 THR A N 1
ATOM 2762 C CA . THR A 1 345 ? -30.323 -11.665 20.753 1.00 37.91 345 THR A CA 1
ATOM 2763 C C . THR A 1 345 ? -29.346 -12.802 20.477 1.00 37.91 345 THR A C 1
ATOM 2765 O O . THR A 1 345 ? -28.218 -12.599 20.042 1.00 37.91 345 THR A O 1
ATOM 2768 N N . GLU A 1 346 ? -29.780 -14.019 20.796 1.00 40.38 346 GLU A N 1
ATOM 2769 C CA . GLU A 1 346 ? -29.451 -15.177 19.973 1.00 40.38 346 GLU A CA 1
ATOM 2770 C C . GLU A 1 346 ? -30.660 -15.430 19.065 1.00 40.38 346 GLU A C 1
ATOM 2772 O O . GLU A 1 346 ? -31.798 -15.356 19.527 1.00 40.38 346 GLU A O 1
ATOM 2777 N N . PHE A 1 347 ? -30.359 -15.749 17.805 1.00 36.06 347 PHE A N 1
ATOM 2778 C CA . PHE A 1 347 ? -31.212 -16.175 16.689 1.00 36.06 347 PHE A CA 1
ATOM 2779 C C . PHE A 1 347 ? -31.600 -15.170 15.586 1.00 36.06 347 PHE A C 1
ATOM 2781 O O . PHE A 1 347 ? -32.466 -14.318 15.761 1.00 36.06 347 PHE A O 1
ATOM 2788 N N . LYS A 1 348 ? -31.068 -15.530 14.398 1.00 37.84 348 LYS A N 1
ATOM 2789 C CA . LYS A 1 348 ? -31.491 -15.285 13.001 1.00 37.84 348 LYS A CA 1
ATOM 2790 C C . LYS A 1 348 ? -31.074 -13.933 12.400 1.00 37.84 348 LYS A C 1
ATOM 2792 O O . LYS A 1 348 ? -31.369 -12.902 12.979 1.00 37.84 348 LYS A O 1
ATOM 2797 N N . GLN A 1 349 ? -30.433 -13.868 11.230 1.00 33.88 349 GLN A N 1
ATOM 2798 C CA . GLN A 1 349 ? -30.062 -14.868 10.217 1.00 33.88 349 GLN A CA 1
ATOM 2799 C C . GLN A 1 349 ? -28.865 -14.334 9.425 1.00 33.88 349 GLN A C 1
ATOM 2801 O O . GLN A 1 349 ? -28.778 -13.090 9.310 1.00 33.88 349 GLN A O 1
#

Secondary structure (DSSP, 8-state):
------------------PPPP-----------------------------PPPP------------------S---STTT--TTT---PPPHHHHHTSHHHHHHHHHHHHHHHHHHHHHHHHHHHHHHHHHHHHHHHHHHHHHHHHHHHS----------------------------------HHHHHHHHHHHHHHHHHHHHHHHHHHHHHHHHHHHHHHHHHHHHHHHHHHHHHHHHHHHHHHHHHHHHHHHHHHHHH---HHHHHHHHHHHHHHHHHHHHHHHHHHHHHHHHHHHHHHHHHHHHHHHHHHHHHHHHHHHHHHHHHHHHHHHTT----S------

Sequence (349 aa):
MTCMLLIEASVAPAERDVKPVTRHQTSCPDLPTGHQMAVTLPASHRKSVTVNPVSTMDYSVNDDFSKGPKVAQRNLPTLLTTSLSEGVVAESLSKLSDNKLVKDKKMELEKKIENLRRKQEKERHRVKSSHDSERVRKKFTMSARFAKRLSMKNIQESILQSNQDASESSECDTDNSTSSMPRMSRSQSERLLAIGKEHVIQERDLREKYHEIVFSSLEKVMRSSQSNQMKMLRVLLDKETAEVMKKLQDRRRHEMKSLAKIHKDKDEIGRIKREVSSSMVEKGVNERVRLAQIYEKKTEELEKQHEEIRQHFNDLKKKAKAELVNEFEAKLQNVDFGVGPSAKTEFKQ

InterPro domains:
  IPR014815 Phospholipase C-beta, C-terminal domain [PF08703] (93-339)
  IPR042531 Phospholipase C-beta, C-terminal domain superfamily [G3DSA:1.20.1230.10] (78-339)

Nearest PDB structures (foldseek):
  1jad-assembly1_B  TM=7.438E-01  e=1.525E-04  Meleagris gallopavo
  4tql-assembly1_A  TM=2.760E-01  e=2.576E-01  synthetic construct
  8tid-assembly1_C  TM=2.281E-01  e=1.108E-01  Tetrahymena thermophila
  6ek8-assembly1_A  TM=2.537E-01  e=7.131E+00  Yersinia enterocolitica

Mean predicted aligned error: 18.42 Å

Foldseek 3Di:
DDDDDDDDDDDDDDDDDDDDDDDDDDDDDDDDDDDDDDDDDDDDDDDDDDDDDDDDDDDDDDDDDDDDDDDDDPDDPDPPPDALLNAFAADALVVLCPDPQLVVLVVVLVVVLVVLVVVLVVVLVVLVVVVVVVVVVVVVVVVVVVVVVVPDDDDDDDDDDDDDDDDDDDDDPDDDDDDPDPDDPPVSLVVSLVSQLVSLVVSLVSVVVSLCVSLVSSVVSLVVRLVVSLVSSVVSLVVVLVVQLVVLVVVLVVVLVVLVVPDDDPVVSVVVNVVSVVVSVVSSVVVNVVSVVSSVVSSVVNVVSSVVNVVVSVVVSVVVVVVSVVVSVVSNVCSVVVVPPPPPPDDDD